Protein AF-A0A6P4IRG9-F1 (afdb_monomer_lite)

Foldseek 3Di:
DVVVVVVVVVVVVVPPQDDLPPADLLLKDFQQVFDADPQRWTDDPNPDIFHNSQKTWDQFDQDPVRDTDGHHITMMGRCLVVAAAAEEEAEQVQQDPNRDGNPCVVVVCVVVQAWDWAQEPVRDTDTDGPVVRHHYHYDYDDPPKDWDQFDWHAYSNNWIFTDDPDPDGDTDTRQKHWYPPPCDVPDPHDTITIDDVVNVVVPDPPPPVCNVVVLVVLLVVLVVVLVVCVPDPVNVPPVNVVVNVVSVVVNVVSVVVVCVVVVPDDPPVVPPPDD

pLDDT: mean 76.48, std 17.25, range [31.5, 97.06]

Secondary structure (DSSP, 8-state):
-HHHHHHHHHHHHTT-----TT--GGG-EE-TTSPBPTTS-EEETTTEEE-GGGEEEEEEEE-TTS-EEEEEEEEEE-GGGTS-EEEEEE-GGGB-TTS-B-SSHHHHHHHH--EEEEE-TTS-EEEEEHHHHSEEEEEE--TTPEEE---EEEETTS-EEESSSTT---B--SSSEEEE----TT-TTPEEEEEPHHHHTTTT-S--TTHHHHHHHHHHHHHHHHHHHHH-GGG-SHHHHHHHHHHHHHHHHHHHHHHHHTT---GGGGGTT--

Sequence (275 aa):
MKLFNTFIVLLILHISEAKIHGCNYLETVDLSFSPQFPNGSYLYKDNLLVPFHLTGQYDYIETERGVNNSAKRHTRGCVCHLKACIWICCRFKDMQPNGECTDGLMDKLSNINPYLNVTLLNGSVVRRNLLSDFIVLRDAMRFRDIWKEHEYTLFENGSALLKDYNSEKQAFRGYDCLHPDQFSSENRGSLVVAFHESVFNQNPETLQPGANELILLSKAFLILTTAVYLSVKKLRNLHGKVFISYMLTIFMFLLHKWLMHFHIPLKFCLLRGLF

Radius of gyration: 25.19 Å; chains: 1; bounding box: 61×49×82 Å

Structure (mmCIF, N/CA/C/O backbone):
data_AF-A0A6P4IRG9-F1
#
_entry.id   AF-A0A6P4IRG9-F1
#
loop_
_atom_site.group_PDB
_atom_site.id
_atom_site.type_symbol
_atom_site.label_atom_id
_atom_site.label_alt_id
_atom_site.label_comp_id
_atom_site.label_asym_id
_atom_site.label_entity_id
_atom_site.label_seq_id
_atom_site.pdbx_PDB_ins_code
_atom_site.Cartn_x
_atom_site.Cartn_y
_atom_site.Cartn_z
_atom_site.occupancy
_atom_site.B_iso_or_equiv
_atom_site.auth_seq_id
_atom_site.auth_comp_id
_atom_site.auth_asym_id
_atom_site.auth_atom_id
_atom_site.pdbx_PDB_model_num
ATOM 1 N N . MET A 1 1 ? -32.226 11.557 -36.424 1.00 53.31 1 MET A N 1
ATOM 2 C CA . MET A 1 1 ? -31.815 10.243 -35.866 1.00 53.31 1 MET A CA 1
ATOM 3 C C . MET A 1 1 ? -30.320 9.940 -35.984 1.00 53.31 1 MET A C 1
ATOM 5 O O . MET A 1 1 ? -29.759 9.524 -34.984 1.00 53.31 1 MET A O 1
ATOM 9 N N . LYS A 1 2 ? -29.643 10.160 -37.126 1.00 51.66 2 LYS A N 1
ATOM 10 C CA . LYS A 1 2 ? -28.200 9.845 -37.261 1.00 51.66 2 LYS A CA 1
ATOM 11 C C . LYS A 1 2 ? -27.283 10.656 -36.323 1.00 51.66 2 LYS A C 1
ATOM 13 O O . LYS A 1 2 ? -26.415 10.069 -35.696 1.00 51.66 2 LYS A O 1
ATOM 18 N N . LEU A 1 3 ? -27.554 11.956 -36.158 1.00 54.44 3 LEU A N 1
ATOM 19 C CA . LEU A 1 3 ? -26.790 12.863 -35.282 1.00 54.44 3 LEU A CA 1
ATOM 20 C C . LEU A 1 3 ? -26.866 12.502 -33.787 1.00 54.44 3 LEU A C 1
ATOM 22 O O . LEU A 1 3 ? -25.883 12.657 -33.069 1.00 54.44 3 LEU A O 1
ATOM 26 N N . PHE A 1 4 ? -28.009 11.980 -33.334 1.00 58.62 4 PHE A N 1
ATOM 27 C CA . PHE A 1 4 ? -28.231 11.604 -31.935 1.00 58.62 4 PHE A CA 1
ATOM 28 C C . PHE A 1 4 ? -27.454 10.331 -31.561 1.00 58.62 4 PHE A C 1
ATOM 30 O O . PHE A 1 4 ? -26.834 10.278 -30.504 1.00 58.62 4 PHE A O 1
ATOM 37 N N . ASN A 1 5 ? -27.381 9.353 -32.475 1.00 55.06 5 ASN A N 1
ATOM 38 C CA . ASN A 1 5 ? -26.564 8.149 -32.286 1.00 55.06 5 ASN A CA 1
ATOM 39 C C . ASN A 1 5 ? -25.061 8.453 -32.270 1.00 55.06 5 ASN A C 1
ATOM 41 O O . ASN A 1 5 ? -24.346 7.907 -31.438 1.00 55.06 5 ASN A O 1
ATOM 45 N N . THR A 1 6 ? -24.572 9.352 -33.130 1.00 65.94 6 THR A N 1
ATOM 46 C CA . THR A 1 6 ? -23.168 9.798 -33.073 1.00 65.94 6 THR A CA 1
ATOM 47 C C . THR A 1 6 ? -22.844 10.537 -31.777 1.00 65.94 6 THR A C 1
ATOM 49 O O . THR A 1 6 ? -21.753 10.363 -31.246 1.00 65.94 6 THR A O 1
ATOM 52 N N . PHE A 1 7 ? -23.790 11.312 -31.234 1.00 59.84 7 PHE A N 1
ATOM 53 C CA . PHE A 1 7 ? -23.593 12.023 -29.969 1.00 59.84 7 PHE A CA 1
ATOM 54 C C . PHE A 1 7 ? -23.546 11.061 -28.777 1.00 59.84 7 PHE A C 1
ATOM 56 O O . PHE A 1 7 ? -22.700 11.228 -27.911 1.00 59.84 7 PHE A O 1
ATOM 63 N N . ILE A 1 8 ? -24.382 10.015 -28.767 1.00 61.34 8 ILE A N 1
ATOM 64 C CA . ILE A 1 8 ? -24.349 8.952 -27.750 1.00 61.34 8 ILE A CA 1
ATOM 65 C C . ILE A 1 8 ? -23.035 8.165 -27.812 1.00 61.34 8 ILE A C 1
ATOM 67 O O . ILE A 1 8 ? -22.431 7.929 -26.774 1.00 61.34 8 ILE A O 1
ATOM 71 N N . VAL A 1 9 ? -22.549 7.806 -29.005 1.00 60.03 9 VAL A N 1
ATOM 72 C CA . VAL A 1 9 ? -21.261 7.102 -29.157 1.00 60.03 9 VAL A CA 1
ATOM 73 C C . VAL A 1 9 ? -20.090 7.972 -28.686 1.00 60.03 9 VAL A C 1
ATOM 75 O O . VAL A 1 9 ? -19.217 7.476 -27.980 1.00 60.03 9 VAL A O 1
ATOM 78 N N . LEU A 1 10 ? -20.095 9.273 -28.997 1.00 55.69 10 LEU A N 1
ATOM 79 C CA . LEU A 1 10 ? -19.098 10.222 -28.487 1.00 55.69 10 LEU A CA 1
ATOM 80 C C . LEU A 1 10 ? -19.214 10.437 -26.969 1.00 55.69 10 LEU A C 1
ATOM 82 O O . LEU A 1 10 ? -18.187 10.546 -26.309 1.00 55.69 10 LEU A O 1
ATOM 86 N N . LEU A 1 11 ? -20.427 10.436 -26.401 1.00 52.22 11 LEU A N 1
ATOM 87 C CA . LEU A 1 11 ? -20.639 10.514 -24.950 1.00 52.22 11 LEU A CA 1
ATOM 88 C C . LEU A 1 11 ? -20.132 9.254 -24.234 1.00 52.22 11 LEU A C 1
ATOM 90 O O . LEU A 1 11 ? -19.501 9.365 -23.190 1.00 52.22 11 LEU A O 1
ATOM 94 N N . ILE A 1 12 ? -20.370 8.065 -24.801 1.00 52.44 12 ILE A N 1
ATOM 95 C CA . ILE A 1 12 ? -19.885 6.783 -24.264 1.00 52.44 12 ILE A CA 1
ATOM 96 C C . ILE A 1 12 ? -18.352 6.720 -24.339 1.00 52.44 12 ILE A C 1
ATOM 98 O O . ILE A 1 12 ? -17.718 6.299 -23.375 1.00 52.44 12 ILE A O 1
ATOM 102 N N . LEU A 1 13 ? -17.746 7.215 -25.425 1.00 47.66 13 LEU A N 1
ATOM 103 C CA . LEU A 1 13 ? -16.288 7.339 -25.550 1.00 47.66 13 LEU A CA 1
ATOM 104 C C . LEU A 1 13 ? -15.691 8.342 -24.550 1.00 47.66 13 LEU A C 1
ATOM 106 O O . LEU A 1 13 ? -14.566 8.151 -24.099 1.00 47.66 13 LEU A O 1
ATOM 110 N N . HIS A 1 14 ? -16.440 9.376 -24.155 1.00 43.97 14 HIS A N 1
ATOM 111 C CA . HIS A 1 14 ? -15.974 10.368 -23.183 1.00 43.97 14 HIS A CA 1
ATOM 112 C C . HIS A 1 14 ? -16.040 9.892 -21.717 1.00 43.97 14 HIS A C 1
ATOM 114 O O . HIS A 1 14 ? -15.486 10.566 -20.845 1.00 43.97 14 HIS A O 1
ATOM 120 N N . ILE A 1 15 ? -16.707 8.761 -21.439 1.00 47.31 15 ILE A N 1
ATOM 121 C CA . ILE A 1 15 ? -16.971 8.250 -20.078 1.00 47.31 15 ILE A CA 1
ATOM 122 C C . ILE A 1 15 ? -16.072 7.053 -19.703 1.00 47.31 15 ILE A C 1
ATOM 124 O O . ILE A 1 15 ? -16.088 6.613 -18.558 1.00 47.31 15 ILE A O 1
ATOM 128 N N . SER A 1 16 ? -15.206 6.558 -20.592 1.00 47.09 16 SER A N 1
ATOM 129 C CA . SER A 1 16 ? -14.282 5.467 -20.248 1.00 47.09 16 SER A CA 1
ATOM 130 C C . SER A 1 16 ? -12.838 5.741 -20.672 1.00 47.09 16 SER A C 1
ATOM 132 O O . SER A 1 16 ? -12.311 5.069 -21.556 1.00 47.09 16 SER A O 1
ATOM 134 N N . GLU A 1 17 ? -12.154 6.674 -20.006 1.00 50.59 17 GLU A N 1
ATOM 135 C CA . GLU A 1 17 ? -10.713 6.469 -19.825 1.00 50.59 17 GLU A CA 1
ATOM 136 C C . GLU A 1 17 ? -10.539 5.484 -18.675 1.00 50.59 17 GLU A C 1
ATOM 138 O O . GLU A 1 17 ? -10.861 5.754 -17.519 1.00 50.59 17 GLU A O 1
ATOM 143 N N . ALA A 1 18 ? -10.194 4.269 -19.086 1.00 57.12 18 ALA A N 1
ATOM 144 C CA . ALA A 1 18 ? -10.450 3.042 -18.374 1.00 57.12 18 ALA A CA 1
ATOM 145 C C . ALA A 1 18 ? -9.436 2.798 -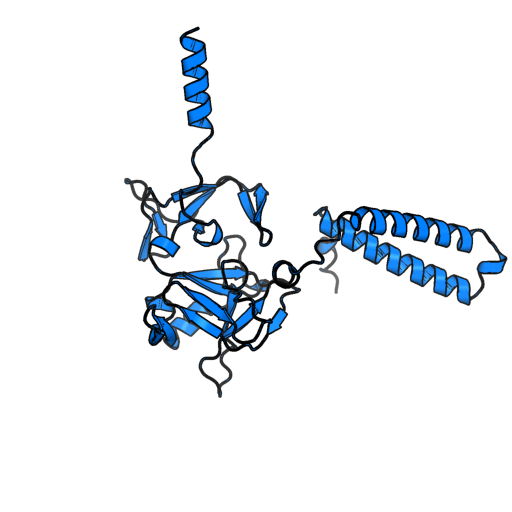17.255 1.00 57.12 18 ALA A C 1
ATOM 147 O O . ALA A 1 18 ? -8.225 2.953 -17.430 1.00 57.12 18 ALA A O 1
ATOM 148 N N . LYS A 1 19 ? -9.955 2.292 -16.132 1.00 73.75 19 LYS A N 1
ATOM 149 C CA . LYS A 1 19 ? -9.213 1.427 -15.212 1.00 73.75 19 LYS A CA 1
ATOM 150 C C . LYS A 1 19 ? -8.293 0.503 -16.019 1.00 73.75 19 LYS A C 1
ATOM 152 O O . LYS A 1 19 ? -8.736 -0.104 -16.995 1.00 73.75 19 LYS A O 1
ATOM 157 N N . ILE A 1 20 ? -7.035 0.386 -15.598 1.00 87.88 20 ILE A N 1
ATOM 158 C CA . ILE A 1 20 ? -6.035 -0.432 -16.294 1.00 87.88 20 ILE A CA 1
ATOM 159 C C . ILE A 1 20 ? -6.550 -1.876 -16.350 1.00 87.88 20 ILE A C 1
ATOM 161 O O . ILE 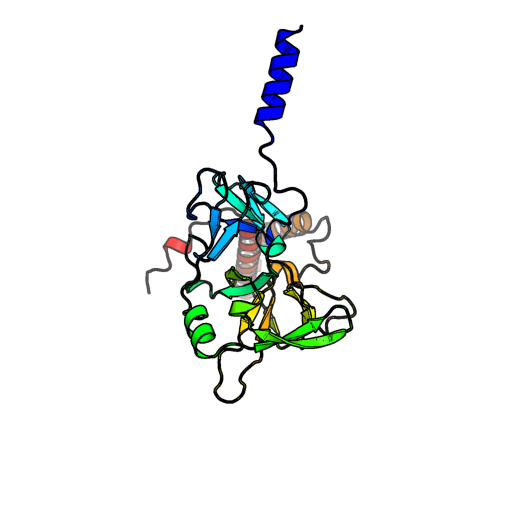A 1 20 ? -6.741 -2.518 -15.313 1.00 87.88 20 ILE A O 1
ATOM 165 N N . HIS A 1 21 ? -6.829 -2.373 -17.556 1.00 85.31 21 HIS A N 1
ATOM 166 C CA . HIS A 1 21 ? -7.462 -3.676 -17.730 1.00 85.31 21 HIS A CA 1
ATOM 167 C C . HIS A 1 21 ? -6.565 -4.792 -17.179 1.00 85.31 21 HIS A C 1
ATOM 169 O O . HIS A 1 21 ? -5.399 -4.906 -17.549 1.00 85.31 21 HIS A O 1
ATOM 175 N N . GLY A 1 22 ? -7.123 -5.632 -16.304 1.00 87.44 22 GLY A N 1
ATOM 176 C CA . GLY A 1 22 ? -6.404 -6.757 -15.707 1.00 87.44 22 GLY A CA 1
ATOM 177 C C . GLY A 1 22 ? -5.391 -6.389 -14.619 1.00 87.44 22 GLY A C 1
ATOM 178 O O . GLY A 1 22 ? -4.665 -7.277 -14.198 1.00 87.44 22 GLY A O 1
ATOM 179 N N . CYS A 1 23 ? -5.346 -5.135 -14.153 1.00 90.25 23 CYS A N 1
ATOM 180 C CA . CYS A 1 23 ? -4.482 -4.717 -13.048 1.00 90.25 23 CYS A CA 1
ATOM 181 C C . CYS A 1 23 ? -5.305 -4.363 -11.803 1.00 90.25 23 CYS A C 1
ATOM 183 O O . CYS A 1 23 ? -6.277 -3.600 -11.884 1.00 90.25 23 CYS A O 1
ATOM 185 N N . ASN A 1 24 ? -4.931 -4.904 -10.642 1.00 89.06 24 ASN A N 1
ATOM 186 C CA . ASN A 1 24 ? -5.546 -4.510 -9.376 1.00 89.06 24 ASN A CA 1
ATOM 187 C C . ASN A 1 24 ? -5.075 -3.099 -8.966 1.00 89.06 24 ASN A C 1
ATOM 189 O O . ASN A 1 24 ? -3.937 -2.729 -9.236 1.00 89.06 24 ASN A O 1
ATOM 193 N N . TYR A 1 25 ? -5.909 -2.307 -8.279 1.00 88.00 25 TYR A N 1
ATOM 194 C CA . TYR A 1 25 ? -5.509 -0.979 -7.791 1.00 88.00 25 TYR A CA 1
ATOM 195 C C . TYR A 1 25 ? -4.235 -1.041 -6.925 1.00 88.00 25 TYR A C 1
ATOM 197 O O . TYR A 1 25 ? -3.343 -0.205 -7.069 1.00 88.00 25 TYR A O 1
ATOM 205 N N . LEU A 1 26 ? -4.092 -2.082 -6.104 1.00 86.44 26 LEU A N 1
ATOM 206 C CA . LEU A 1 26 ? -2.935 -2.337 -5.236 1.00 86.44 26 LEU A CA 1
ATOM 207 C C . LEU A 1 26 ? -1.671 -2.769 -5.994 1.00 86.44 26 LEU A C 1
ATOM 209 O O . LEU A 1 26 ? -0.602 -2.902 -5.408 1.00 86.44 26 LEU A O 1
ATOM 213 N N . GLU A 1 27 ? -1.778 -3.008 -7.294 1.00 89.50 27 GLU A N 1
ATOM 214 C CA . GLU A 1 27 ? -0.648 -3.301 -8.178 1.00 89.50 27 GLU A CA 1
ATOM 215 C C . GLU A 1 27 ? -0.203 -2.044 -8.951 1.00 89.50 27 GLU A C 1
ATOM 217 O O . GLU A 1 27 ? 0.708 -2.096 -9.786 1.00 89.50 27 GLU A O 1
ATOM 222 N N . THR A 1 28 ? -0.828 -0.895 -8.655 1.00 92.25 28 THR A N 1
ATOM 223 C CA . THR A 1 28 ? -0.566 0.390 -9.304 1.00 92.25 28 THR A CA 1
ATOM 224 C C . THR A 1 28 ? 0.092 1.410 -8.379 1.00 92.25 28 THR A C 1
ATOM 226 O O . THR A 1 28 ? -0.135 1.420 -7.169 1.00 92.25 28 THR A O 1
ATOM 229 N N . VAL A 1 29 ? 0.836 2.345 -8.966 1.00 92.12 29 VAL A N 1
ATOM 230 C CA . VAL A 1 29 ? 1.408 3.523 -8.290 1.00 92.12 29 VAL A CA 1
ATOM 231 C C . VAL A 1 29 ? 0.882 4.808 -8.910 1.00 92.12 29 VAL A C 1
ATOM 233 O O . VAL A 1 29 ? 0.472 4.809 -10.069 1.00 92.12 29 VAL A O 1
ATOM 236 N N . ASP A 1 30 ? 0.906 5.896 -8.144 1.00 91.69 30 ASP A N 1
ATOM 237 C CA . ASP A 1 30 ? 0.627 7.232 -8.668 1.00 91.69 30 ASP A CA 1
ATOM 238 C C . ASP A 1 30 ? 1.807 7.709 -9.533 1.00 91.69 30 ASP A C 1
ATOM 240 O O . ASP A 1 30 ? 2.962 7.654 -9.110 1.00 91.69 30 ASP A O 1
ATOM 244 N N . LEU A 1 31 ? 1.506 8.147 -10.754 1.00 93.38 31 LEU A N 1
ATOM 245 C CA . LEU A 1 31 ? 2.459 8.660 -11.739 1.00 93.38 31 LEU A CA 1
ATOM 246 C C . LEU A 1 31 ? 2.310 10.170 -11.958 1.00 93.38 31 LEU A C 1
ATOM 248 O O . LEU A 1 31 ? 2.945 10.724 -12.851 1.00 93.38 31 LEU A O 1
ATOM 252 N N . SER A 1 32 ? 1.490 10.860 -11.162 1.00 90.06 32 SER A N 1
ATOM 253 C CA . SER A 1 32 ? 1.195 12.291 -11.341 1.00 90.06 32 SER A CA 1
ATOM 254 C C . SER A 1 32 ? 2.432 13.190 -11.283 1.00 90.06 32 SER A C 1
ATOM 256 O O . SER A 1 32 ? 2.430 14.268 -11.871 1.00 90.06 32 SER A O 1
ATOM 258 N N . PHE A 1 33 ? 3.484 12.747 -10.592 1.00 88.31 33 PHE A N 1
ATOM 259 C CA . PHE A 1 33 ? 4.765 13.452 -10.480 1.00 88.31 33 PHE A CA 1
ATOM 260 C C . PHE A 1 33 ? 5.884 12.808 -11.315 1.00 88.31 33 PHE A C 1
ATOM 262 O O . PHE A 1 33 ? 7.025 13.260 -11.271 1.00 88.31 33 PHE A O 1
ATOM 269 N N . SER A 1 34 ? 5.580 11.749 -12.070 1.00 91.69 34 SER A N 1
ATOM 270 C CA . SER A 1 34 ? 6.555 11.040 -12.898 1.00 91.69 34 SER A CA 1
ATOM 271 C C . SER A 1 34 ? 6.740 11.729 -14.257 1.00 91.69 34 SER A C 1
ATOM 273 O O . SER A 1 34 ? 5.747 12.113 -14.880 1.00 91.69 34 SER A O 1
ATOM 275 N N . PRO A 1 35 ? 7.981 11.852 -14.770 1.00 94.06 35 PRO A N 1
ATOM 276 C CA . PRO A 1 35 ? 8.224 12.356 -16.118 1.00 94.06 35 PRO A CA 1
ATOM 277 C C . PRO A 1 35 ? 7.505 11.514 -17.178 1.00 94.06 35 PRO A C 1
ATOM 279 O O . PRO A 1 35 ? 7.615 10.287 -17.177 1.00 94.06 35 PRO A O 1
ATOM 282 N N . GLN A 1 36 ? 6.803 12.177 -18.099 1.00 95.62 36 GLN A N 1
ATOM 283 C CA . GLN A 1 36 ? 6.129 11.541 -19.231 1.00 95.62 36 GLN A CA 1
ATOM 284 C C . GLN A 1 36 ? 6.939 11.732 -20.520 1.00 95.62 36 GLN A C 1
ATOM 286 O O . GLN A 1 36 ? 7.405 12.830 -20.822 1.00 95.62 36 GLN A O 1
ATOM 291 N N . PHE A 1 37 ? 7.078 10.666 -21.304 1.00 95.50 37 PHE A N 1
ATOM 292 C CA . PHE A 1 37 ? 7.726 10.679 -22.612 1.00 95.50 37 PHE A CA 1
ATOM 293 C C . PHE A 1 37 ? 6.727 10.958 -23.750 1.00 95.50 37 PHE A C 1
ATOM 295 O O . PHE A 1 37 ? 5.532 10.694 -23.605 1.00 95.50 37 PHE A O 1
ATOM 302 N N . PRO A 1 38 ? 7.196 11.402 -24.936 1.00 95.38 38 PRO A N 1
ATOM 303 C CA . PRO A 1 38 ? 6.329 11.698 -26.085 1.00 95.38 38 PRO A CA 1
ATOM 304 C C . PRO A 1 38 ? 5.468 10.523 -26.574 1.00 95.38 38 PRO A C 1
ATOM 306 O O . PRO A 1 38 ? 4.420 10.728 -27.174 1.00 95.38 38 PRO A O 1
ATOM 309 N N . ASN A 1 39 ? 5.900 9.286 -26.318 1.00 93.00 39 ASN A N 1
ATOM 310 C CA . ASN A 1 39 ? 5.159 8.066 -26.651 1.00 93.00 39 ASN A CA 1
ATOM 311 C C . ASN A 1 39 ? 4.075 7.701 -25.609 1.00 93.00 39 ASN A C 1
ATOM 313 O O . ASN A 1 39 ? 3.509 6.612 -25.677 1.00 93.00 39 ASN A O 1
ATOM 317 N N . GLY A 1 40 ? 3.834 8.565 -24.617 1.00 92.44 40 GLY A N 1
ATOM 318 C CA . GLY A 1 40 ? 2.858 8.369 -23.545 1.00 92.44 40 GLY A CA 1
ATOM 319 C C . GLY A 1 40 ? 3.332 7.490 -22.383 1.00 92.44 40 GLY A C 1
ATOM 320 O O . GLY A 1 40 ? 2.584 7.328 -21.421 1.00 92.44 40 GLY A O 1
ATOM 321 N N . SER A 1 41 ? 4.544 6.927 -22.443 1.00 95.88 41 SER A N 1
ATOM 322 C CA . SER A 1 41 ? 5.133 6.182 -21.320 1.00 95.88 41 SER A CA 1
ATOM 323 C C . SER A 1 41 ? 5.617 7.112 -20.205 1.00 95.88 41 SER A C 1
ATOM 325 O O . SER A 1 41 ? 5.864 8.294 -20.442 1.00 95.88 41 SER A O 1
ATOM 327 N N . TYR A 1 42 ? 5.765 6.580 -18.994 1.00 96.56 42 TYR A N 1
ATOM 328 C CA . TYR A 1 42 ? 6.210 7.324 -17.813 1.00 96.56 42 TYR A CA 1
ATOM 329 C C . TYR A 1 42 ? 7.489 6.722 -17.234 1.00 96.56 42 TYR A C 1
ATOM 331 O O . TYR A 1 42 ? 7.672 5.507 -17.281 1.00 96.56 42 TYR A O 1
ATOM 339 N N . LEU A 1 43 ? 8.354 7.552 -16.652 1.00 95.25 43 LEU A N 1
ATOM 340 C CA . LEU A 1 43 ? 9.513 7.099 -15.883 1.00 95.25 43 LEU A CA 1
ATOM 341 C C . LEU A 1 43 ? 9.199 7.130 -14.385 1.00 95.25 43 LEU A C 1
ATOM 343 O O . LEU A 1 43 ? 9.055 8.198 -13.794 1.00 95.25 43 LEU A O 1
ATOM 347 N N . TYR A 1 44 ? 9.115 5.963 -13.756 1.00 91.56 44 TYR A N 1
ATOM 348 C CA . TYR A 1 44 ? 8.903 5.835 -12.317 1.00 91.56 44 TYR A CA 1
ATOM 349 C C . TYR A 1 44 ? 10.233 5.595 -11.587 1.00 91.56 44 TYR A C 1
ATOM 351 O O . TYR A 1 44 ? 10.993 4.705 -11.973 1.00 91.56 44 TYR A O 1
ATOM 359 N N . LYS A 1 45 ? 10.498 6.382 -10.527 1.00 83.25 45 LYS A N 1
ATOM 360 C CA . LYS A 1 45 ? 11.704 6.306 -9.667 1.00 83.25 45 LYS A CA 1
ATOM 361 C C . LYS A 1 45 ? 13.016 6.154 -10.461 1.00 83.25 45 LYS A C 1
ATOM 363 O O . LYS A 1 45 ? 13.851 5.312 -10.144 1.00 83.25 45 LYS A O 1
ATOM 368 N N . ASP A 1 46 ? 13.143 6.935 -11.533 1.00 79.31 46 ASP A N 1
ATOM 369 C CA . ASP A 1 46 ? 14.331 7.090 -12.388 1.00 79.31 46 ASP A CA 1
ATOM 370 C C . ASP A 1 46 ? 14.811 5.863 -13.186 1.00 79.31 46 ASP A C 1
ATOM 372 O O . ASP A 1 46 ? 15.690 6.004 -14.035 1.00 79.31 46 ASP A O 1
ATOM 376 N N . ASN A 1 47 ? 14.239 4.671 -12.985 1.00 86.06 47 ASN A N 1
ATOM 377 C CA . ASN A 1 47 ? 14.721 3.448 -13.640 1.00 86.06 47 ASN A CA 1
ATOM 378 C C . ASN A 1 47 ? 13.636 2.532 -14.223 1.00 86.06 47 ASN A C 1
ATOM 380 O O . ASN A 1 47 ? 13.975 1.601 -14.955 1.00 86.06 47 ASN A O 1
ATOM 384 N N . LEU A 1 48 ? 12.353 2.775 -13.940 1.00 93.12 48 LEU A N 1
ATOM 385 C CA . LEU A 1 48 ? 11.267 1.925 -14.417 1.00 93.12 48 LEU A CA 1
ATOM 386 C C . LEU A 1 48 ? 10.426 2.653 -15.462 1.00 93.12 48 LEU A C 1
ATOM 388 O O . LEU A 1 48 ? 9.645 3.547 -15.140 1.00 93.12 48 LEU A O 1
ATOM 392 N N . LEU A 1 49 ? 10.556 2.233 -16.719 1.00 96.00 49 LEU A N 1
ATOM 393 C CA . LEU A 1 49 ? 9.702 2.713 -17.797 1.00 96.00 49 LEU A CA 1
ATOM 394 C C . LEU A 1 49 ? 8.340 2.011 -17.728 1.00 96.00 49 LEU A C 1
ATOM 396 O O . LEU A 1 49 ? 8.256 0.803 -17.944 1.00 96.00 49 LEU A O 1
ATOM 400 N N . VAL A 1 50 ? 7.278 2.766 -17.459 1.00 97.06 50 VAL A N 1
ATOM 401 C CA . VAL A 1 50 ? 5.892 2.288 -17.451 1.00 97.06 50 VAL A CA 1
ATOM 402 C C . VAL A 1 50 ? 5.257 2.581 -18.814 1.00 97.06 50 VAL A C 1
ATOM 404 O O . VAL A 1 50 ? 5.028 3.750 -19.141 1.00 97.06 50 VAL A O 1
ATOM 407 N N . PRO A 1 51 ? 4.976 1.558 -19.643 1.00 96.19 51 PRO A N 1
ATOM 408 C CA . PRO A 1 51 ? 4.354 1.744 -20.950 1.00 96.19 51 PRO A CA 1
ATOM 409 C C . PRO A 1 51 ? 2.955 2.351 -20.845 1.00 96.19 51 PRO A C 1
ATOM 411 O O . PRO A 1 51 ? 2.215 2.038 -19.917 1.00 96.19 51 PRO A O 1
ATOM 414 N N . PHE A 1 52 ? 2.548 3.117 -21.859 1.00 94.44 52 PHE A N 1
ATOM 415 C CA . PHE A 1 52 ? 1.219 3.739 -21.923 1.00 94.44 52 PHE A CA 1
ATOM 416 C C . PHE A 1 52 ? 0.057 2.742 -21.734 1.00 94.44 52 PHE A C 1
ATOM 418 O O . PHE A 1 52 ? -0.920 3.043 -21.066 1.00 94.44 52 PHE A O 1
ATOM 425 N N . HIS A 1 53 ? 0.165 1.516 -22.257 1.00 93.56 53 HIS A N 1
ATOM 426 C CA . HIS A 1 53 ? -0.893 0.506 -22.100 1.00 93.56 53 HIS A CA 1
ATOM 427 C C . HIS A 1 53 ? -1.028 -0.049 -20.666 1.00 93.56 53 HIS A C 1
ATOM 429 O O . HIS A 1 53 ? -1.994 -0.749 -20.374 1.00 93.56 53 HIS A O 1
ATOM 435 N N . LEU A 1 54 ? -0.065 0.239 -19.782 1.00 95.75 54 LEU A N 1
ATOM 436 C CA . LEU A 1 54 ? -0.116 -0.068 -18.351 1.00 95.75 54 LEU A CA 1
ATOM 437 C C . LEU A 1 54 ? -0.416 1.176 -17.507 1.00 95.75 54 LEU A C 1
ATOM 439 O O . LEU A 1 54 ? -0.233 1.131 -16.291 1.00 95.75 54 LEU A O 1
ATOM 443 N N . THR A 1 55 ? -0.866 2.275 -18.114 1.00 95.31 55 THR A N 1
ATOM 444 C CA . THR A 1 55 ? -1.319 3.469 -17.396 1.00 95.31 55 THR A CA 1
ATOM 445 C C . THR A 1 55 ? -2.819 3.682 -17.555 1.00 95.31 55 THR A C 1
ATOM 447 O O . THR A 1 55 ? -3.462 3.137 -18.451 1.00 95.31 55 THR A O 1
ATOM 450 N N . GLY A 1 56 ? -3.405 4.436 -16.628 1.00 93.12 56 GLY A N 1
ATOM 451 C CA . GLY A 1 56 ? -4.823 4.780 -16.661 1.00 93.12 56 GLY A CA 1
ATOM 452 C C . GLY A 1 56 ? -5.135 5.977 -15.773 1.00 93.12 56 GLY A C 1
ATOM 453 O O . GLY A 1 56 ? -4.394 6.273 -14.830 1.00 93.12 56 GLY A O 1
ATOM 454 N N . GLN A 1 57 ? -6.229 6.671 -16.081 1.00 93.44 57 GLN A N 1
ATOM 455 C CA . GLN A 1 57 ? -6.739 7.761 -15.253 1.00 93.44 57 GLN A CA 1
ATOM 456 C C . GLN A 1 57 ? -7.653 7.215 -14.159 1.00 93.44 57 GLN A C 1
ATOM 458 O O . GLN A 1 57 ? -8.522 6.385 -14.413 1.00 93.44 57 GLN A O 1
ATOM 463 N N . TYR A 1 58 ? -7.466 7.714 -12.943 1.00 92.19 58 TYR A N 1
ATOM 464 C CA . TYR A 1 58 ? -8.259 7.373 -11.770 1.00 92.19 58 TYR A CA 1
ATOM 465 C C . TYR A 1 58 ? -8.794 8.654 -11.143 1.00 92.19 58 TYR A C 1
ATOM 467 O O . TYR A 1 58 ? -8.086 9.649 -11.022 1.00 92.19 58 TYR A O 1
ATOM 475 N N . ASP A 1 59 ? -10.049 8.637 -10.722 1.00 92.31 59 ASP A N 1
ATOM 476 C CA . ASP A 1 59 ? -10.714 9.696 -9.955 1.00 92.31 59 ASP A CA 1
ATOM 477 C C . ASP A 1 59 ? -11.126 9.207 -8.559 1.00 92.31 59 ASP A C 1
ATOM 479 O O . ASP A 1 59 ? -11.970 9.800 -7.882 1.00 92.31 59 ASP A O 1
ATOM 483 N N . TYR A 1 60 ? -10.503 8.115 -8.116 1.00 88.50 60 TYR A N 1
ATOM 484 C CA . TYR A 1 60 ? -10.740 7.502 -6.825 1.00 88.50 60 TYR A CA 1
ATOM 485 C C . TYR A 1 60 ? -9.460 6.902 -6.243 1.00 88.50 60 TYR A C 1
ATOM 487 O O . TYR A 1 60 ? -8.511 6.589 -6.962 1.00 88.50 60 TYR A O 1
ATOM 495 N N . ILE A 1 61 ? -9.466 6.715 -4.927 1.00 86.88 61 ILE A N 1
ATOM 496 C CA . ILE A 1 61 ? -8.484 5.931 -4.180 1.00 86.88 61 ILE A CA 1
ATOM 497 C C . ILE A 1 61 ? -9.230 4.756 -3.551 1.00 86.88 61 ILE A C 1
ATOM 499 O O . ILE A 1 61 ? -10.231 4.955 -2.857 1.00 86.88 61 ILE A O 1
ATOM 503 N N . GLU A 1 62 ? -8.768 3.534 -3.808 1.00 83.38 62 GLU A N 1
ATOM 504 C CA . GLU A 1 62 ? -9.311 2.339 -3.163 1.00 83.38 62 GLU A CA 1
ATOM 505 C C . GLU A 1 62 ? -8.829 2.291 -1.704 1.00 83.38 62 GLU A C 1
ATOM 507 O O . GLU A 1 62 ? -7.647 2.493 -1.406 1.00 83.38 62 GLU A O 1
ATOM 512 N N . THR A 1 63 ? -9.757 2.066 -0.781 1.00 74.88 63 THR A N 1
ATOM 513 C CA . THR A 1 63 ? -9.477 1.853 0.646 1.00 74.88 63 THR A CA 1
ATOM 514 C C . THR A 1 63 ? -9.187 0.390 0.930 1.00 74.88 63 THR A C 1
ATOM 516 O O . THR A 1 63 ? -9.542 -0.482 0.143 1.00 74.88 63 THR A O 1
ATOM 519 N N . GLU A 1 64 ? -8.670 0.087 2.119 1.00 70.12 64 GLU A N 1
ATOM 520 C CA . GLU A 1 64 ? -8.388 -1.291 2.531 1.00 70.12 64 GLU A CA 1
ATOM 521 C C . GLU A 1 64 ? -9.601 -2.228 2.570 1.00 70.12 64 GLU A C 1
ATOM 523 O O . GLU A 1 64 ? -9.466 -3.443 2.661 1.00 70.12 64 GLU A O 1
ATOM 528 N N . ARG A 1 65 ? -10.805 -1.662 2.470 1.00 65.44 65 ARG A N 1
ATOM 529 C CA . ARG A 1 65 ? -12.067 -2.400 2.386 1.00 65.44 65 ARG A CA 1
ATOM 530 C C . ARG A 1 65 ? -12.540 -2.620 0.947 1.00 65.44 65 ARG A C 1
ATOM 532 O O . ARG A 1 65 ? -13.689 -3.002 0.750 1.00 65.44 65 ARG A O 1
ATOM 539 N N . GLY A 1 66 ? -11.714 -2.297 -0.049 1.00 73.38 66 GLY A N 1
ATOM 540 C CA . GLY A 1 66 ? -12.098 -2.305 -1.463 1.00 73.38 66 GLY A CA 1
ATOM 541 C C . GLY A 1 66 ? -13.127 -1.226 -1.824 1.00 73.38 66 GLY A C 1
ATOM 542 O O . GLY A 1 66 ? -13.781 -1.320 -2.859 1.00 73.38 66 GLY A O 1
ATOM 543 N N . VAL A 1 67 ? -13.326 -0.218 -0.961 1.00 77.56 67 VAL A N 1
ATOM 544 C CA . VAL A 1 67 ? -14.259 0.892 -1.217 1.00 77.56 67 VAL A CA 1
ATOM 545 C C . VAL A 1 67 ? -13.520 2.015 -1.926 1.00 77.56 67 VAL A C 1
ATOM 547 O O . VAL A 1 67 ? -12.471 2.451 -1.453 1.00 77.56 67 VAL A O 1
ATOM 550 N N . ASN A 1 68 ? -14.094 2.517 -3.016 1.00 84.62 68 ASN A N 1
ATOM 551 C CA . ASN A 1 68 ? -13.538 3.619 -3.794 1.00 84.62 68 ASN A CA 1
ATOM 552 C C . ASN A 1 68 ? -13.967 4.965 -3.208 1.00 84.62 68 ASN A C 1
ATOM 554 O O . ASN A 1 68 ? -15.134 5.348 -3.299 1.00 84.62 68 ASN A O 1
ATOM 558 N N . ASN A 1 69 ? -13.014 5.705 -2.648 1.00 83.06 69 ASN A N 1
ATOM 559 C CA . ASN A 1 69 ? -13.231 7.079 -2.211 1.00 83.06 69 ASN A CA 1
ATOM 560 C C . ASN A 1 69 ? -12.902 8.039 -3.347 1.00 83.06 69 ASN A C 1
ATOM 562 O O . ASN A 1 69 ? -11.834 7.936 -3.944 1.00 83.06 69 ASN A O 1
ATOM 566 N N . SER A 1 70 ? -13.786 9.000 -3.613 1.00 88.94 70 SER A N 1
ATOM 567 C CA . SER A 1 70 ? -13.534 10.019 -4.635 1.00 88.94 70 SER A CA 1
ATOM 568 C C . SER A 1 70 ? -12.254 10.807 -4.335 1.00 88.94 70 SER A C 1
ATOM 570 O O . SER A 1 70 ? -12.000 11.209 -3.197 1.00 88.94 70 SER A O 1
ATOM 572 N N . ALA A 1 71 ? -11.454 11.027 -5.373 1.00 87.38 71 ALA A N 1
ATOM 573 C CA . ALA A 1 71 ? -10.194 11.747 -5.330 1.00 87.38 71 ALA A CA 1
ATOM 574 C C . ALA A 1 71 ? -10.055 12.661 -6.555 1.00 87.38 71 ALA A C 1
ATOM 576 O O . ALA A 1 71 ? -10.778 12.548 -7.546 1.00 87.38 71 ALA A O 1
ATOM 577 N N . LYS A 1 72 ? -9.092 13.588 -6.507 1.00 90.62 72 LYS A N 1
ATOM 578 C CA . LYS A 1 72 ? -8.733 14.374 -7.692 1.00 90.62 72 LYS A CA 1
ATOM 579 C C . LYS A 1 72 ? -8.265 13.419 -8.795 1.00 90.62 72 LYS A C 1
ATOM 581 O O . LYS A 1 72 ? -7.529 12.474 -8.511 1.00 90.62 72 LYS A O 1
ATOM 586 N N . ARG A 1 73 ? -8.674 13.685 -10.040 1.00 92.38 73 ARG A N 1
ATOM 587 C CA . ARG A 1 73 ? -8.231 12.902 -11.198 1.00 92.38 73 ARG A CA 1
ATOM 588 C C . ARG A 1 73 ? -6.700 12.876 -11.262 1.00 92.38 73 ARG A C 1
ATOM 590 O O . ARG A 1 73 ? -6.075 13.937 -11.226 1.00 92.38 73 ARG A O 1
ATOM 597 N N . HIS A 1 74 ? -6.134 11.680 -11.332 1.00 91.62 74 HIS A N 1
ATOM 598 C CA . HIS A 1 74 ? -4.701 11.417 -11.301 1.00 91.62 74 HIS A CA 1
ATOM 599 C C . HIS A 1 74 ? -4.362 10.195 -12.159 1.00 91.62 74 HIS A C 1
ATOM 601 O O . HIS A 1 74 ? -5.193 9.312 -12.376 1.00 91.62 74 HIS A O 1
ATOM 607 N N . THR A 1 75 ? -3.132 10.146 -12.660 1.00 93.81 75 THR A N 1
ATOM 608 C CA . THR A 1 75 ? -2.669 9.047 -13.514 1.00 93.81 75 THR A CA 1
ATOM 609 C C . THR A 1 75 ? -1.979 7.997 -12.665 1.00 93.81 75 THR A C 1
ATOM 611 O O . THR A 1 75 ? -1.107 8.322 -11.863 1.00 93.81 75 THR A O 1
ATOM 614 N N . ARG A 1 76 ? -2.340 6.728 -12.854 1.00 94.75 76 ARG A N 1
ATOM 615 C CA . ARG A 1 76 ? -1.691 5.594 -12.189 1.00 94.75 76 ARG A CA 1
ATOM 616 C C . ARG A 1 76 ? -1.058 4.653 -13.205 1.00 94.75 76 ARG A C 1
ATOM 618 O O . ARG A 1 76 ? -1.473 4.623 -14.363 1.00 94.75 76 ARG A O 1
ATOM 625 N N . GLY A 1 77 ? -0.071 3.876 -12.766 1.00 95.25 77 GLY A N 1
ATOM 626 C CA . GLY A 1 77 ? 0.633 2.887 -13.585 1.00 95.25 77 GLY A CA 1
ATOM 627 C C . GLY A 1 77 ? 0.745 1.529 -12.907 1.00 95.25 77 GLY A C 1
ATOM 628 O O . GLY A 1 77 ? 1.088 1.464 -11.730 1.00 95.25 77 GLY A O 1
ATOM 629 N N . CYS A 1 78 ? 0.483 0.450 -13.644 1.00 95.19 78 CYS A N 1
ATOM 630 C CA . CYS A 1 78 ? 0.522 -0.932 -13.162 1.00 95.19 78 CYS A CA 1
ATOM 631 C C . CYS A 1 78 ? 1.951 -1.489 -13.124 1.00 95.19 78 CYS A C 1
ATOM 633 O O . CYS A 1 78 ? 2.394 -2.213 -14.017 1.00 95.19 78 CYS A O 1
ATOM 635 N N . VAL A 1 79 ? 2.705 -1.125 -12.093 1.00 94.69 79 VAL A N 1
ATOM 636 C CA . VAL A 1 79 ? 4.133 -1.457 -12.008 1.00 94.69 79 VAL A CA 1
ATOM 637 C C . VAL A 1 79 ? 4.394 -2.912 -11.629 1.00 94.69 79 VAL A C 1
ATOM 639 O O . VAL A 1 79 ? 5.405 -3.470 -12.050 1.00 94.69 79 VAL A O 1
ATOM 642 N N . CYS A 1 80 ? 3.475 -3.565 -10.914 1.00 92.44 80 CYS A N 1
ATOM 643 C CA . CYS A 1 80 ? 3.687 -4.941 -10.450 1.00 92.44 80 CYS A CA 1
ATOM 644 C C . CYS A 1 80 ? 3.598 -5.991 -11.565 1.00 92.44 80 CYS A C 1
ATOM 646 O O . CYS A 1 80 ? 4.058 -7.116 -11.393 1.00 92.44 80 CYS A O 1
ATOM 648 N N . HIS A 1 81 ? 3.059 -5.613 -12.729 1.00 92.94 81 HIS A N 1
ATOM 649 C CA . HIS A 1 81 ? 3.102 -6.426 -13.948 1.00 92.94 81 HIS A CA 1
ATOM 650 C C . HIS A 1 81 ? 4.459 -6.356 -14.660 1.00 92.94 81 HIS A C 1
ATOM 652 O O . HIS A 1 81 ? 4.779 -7.236 -15.454 1.00 92.94 81 HIS A O 1
ATOM 658 N N . LEU A 1 82 ? 5.256 -5.315 -14.395 1.00 93.56 82 LEU A N 1
ATOM 659 C CA . LEU A 1 82 ? 6.592 -5.151 -14.972 1.00 93.56 82 LEU A CA 1
ATOM 660 C C . LEU A 1 82 ? 7.656 -5.866 -14.137 1.00 93.56 82 LEU A C 1
ATOM 662 O O . LEU A 1 82 ? 8.626 -6.387 -14.681 1.00 93.56 82 LEU A O 1
ATOM 666 N N . LYS A 1 83 ? 7.488 -5.874 -12.812 1.00 92.31 83 LYS A N 1
ATOM 667 C CA . LYS A 1 83 ? 8.398 -6.508 -11.856 1.00 92.31 83 LYS A CA 1
ATOM 668 C C . LYS A 1 83 ? 7.650 -6.776 -10.553 1.00 92.31 83 LYS A C 1
ATOM 670 O O . LYS A 1 83 ? 6.845 -5.948 -10.136 1.00 92.31 83 LYS A O 1
ATOM 675 N N . ALA A 1 84 ? 7.932 -7.907 -9.907 1.00 90.88 84 ALA A N 1
ATOM 676 C CA . ALA A 1 84 ? 7.256 -8.308 -8.676 1.00 90.88 84 ALA A CA 1
ATOM 677 C C . ALA A 1 84 ? 7.309 -7.199 -7.612 1.00 90.88 84 ALA A C 1
ATOM 679 O O . ALA A 1 84 ? 8.363 -6.608 -7.367 1.00 90.88 84 ALA A O 1
ATOM 680 N N . CYS A 1 85 ? 6.174 -6.922 -6.976 1.00 90.38 85 CYS A N 1
ATOM 681 C CA . CYS A 1 85 ? 6.064 -5.897 -5.944 1.00 90.38 85 CYS A CA 1
ATOM 682 C C . CYS A 1 85 ? 6.044 -6.505 -4.551 1.00 90.38 85 CYS A C 1
ATOM 684 O O . CYS A 1 85 ? 5.477 -7.570 -4.338 1.00 90.38 85 CYS A O 1
ATOM 686 N N . ILE A 1 86 ? 6.573 -5.766 -3.586 1.00 86.94 86 ILE A N 1
ATOM 687 C CA . ILE A 1 86 ? 6.484 -6.100 -2.169 1.00 86.94 86 ILE A CA 1
ATOM 688 C C . ILE A 1 86 ? 6.102 -4.852 -1.381 1.00 86.94 86 ILE A C 1
ATOM 690 O O . ILE A 1 86 ? 6.628 -3.763 -1.622 1.00 86.94 86 ILE A O 1
ATOM 694 N N . TRP A 1 87 ? 5.157 -5.008 -0.462 1.00 86.69 87 TRP A N 1
ATOM 695 C CA . TRP A 1 87 ? 4.645 -3.912 0.351 1.00 86.69 87 TRP A CA 1
ATOM 696 C C . TRP A 1 87 ? 5.425 -3.817 1.655 1.00 86.69 87 TRP A C 1
ATOM 698 O O . TRP A 1 87 ? 5.507 -4.792 2.401 1.00 86.69 87 TRP A O 1
ATOM 708 N N . ILE A 1 88 ? 5.993 -2.641 1.928 1.00 85.12 88 ILE A N 1
ATOM 709 C CA . ILE A 1 88 ? 6.734 -2.354 3.155 1.00 85.12 88 ILE A CA 1
ATOM 710 C C . ILE A 1 88 ? 6.124 -1.165 3.884 1.00 85.12 88 ILE A C 1
ATOM 712 O O . ILE A 1 88 ? 6.013 -0.067 3.336 1.00 85.12 88 ILE A O 1
ATOM 716 N N . CYS A 1 89 ? 5.797 -1.361 5.155 1.00 82.50 89 CYS A N 1
ATOM 717 C CA . CYS A 1 89 ? 5.125 -0.353 5.956 1.00 82.50 89 CYS A CA 1
ATOM 718 C C . CYS A 1 89 ? 5.983 0.903 6.153 1.00 82.50 89 CYS A C 1
ATOM 720 O O . CYS A 1 89 ? 7.201 0.836 6.343 1.00 82.50 89 CYS A O 1
ATOM 722 N N . CYS A 1 90 ? 5.334 2.061 6.147 1.00 83.12 90 CYS A N 1
ATOM 723 C CA . CYS A 1 90 ? 5.892 3.359 6.499 1.00 83.12 90 CYS A CA 1
ATOM 724 C C . CYS A 1 90 ? 5.248 3.854 7.790 1.00 83.12 90 CYS A C 1
ATOM 726 O O . CYS A 1 90 ? 4.025 3.869 7.897 1.00 83.12 90 CYS A O 1
ATOM 728 N N . ARG A 1 91 ? 6.027 4.298 8.780 1.00 79.38 91 ARG A N 1
ATOM 729 C CA . ARG A 1 91 ? 5.429 4.854 10.006 1.00 79.38 91 ARG A CA 1
ATOM 730 C C . ARG A 1 91 ? 4.570 6.067 9.644 1.00 79.38 91 ARG A C 1
ATOM 732 O O . ARG A 1 91 ? 5.002 6.901 8.859 1.00 79.38 91 ARG A O 1
ATOM 739 N N . PHE A 1 92 ? 3.404 6.208 10.278 1.00 77.88 92 PHE A N 1
ATOM 740 C CA . PHE A 1 92 ? 2.446 7.285 9.982 1.00 77.88 92 PHE A CA 1
ATOM 741 C C . PHE A 1 92 ? 3.088 8.681 9.904 1.00 77.88 92 PHE A C 1
ATOM 743 O O . PHE A 1 92 ? 2.806 9.450 8.995 1.00 77.88 92 PHE A O 1
ATOM 750 N N . LYS A 1 93 ? 3.990 8.992 10.844 1.00 78.62 93 LYS A N 1
ATOM 751 C CA . LYS A 1 93 ? 4.685 10.287 10.923 1.00 78.62 93 LYS A CA 1
ATOM 752 C C . LYS A 1 93 ? 5.678 10.558 9.781 1.00 78.62 93 LYS A C 1
ATOM 754 O O . LYS A 1 93 ? 6.056 11.707 9.596 1.00 78.62 93 LYS A O 1
ATOM 759 N N . ASP A 1 94 ? 6.113 9.517 9.074 1.00 84.44 94 ASP A N 1
ATOM 760 C CA . ASP A 1 94 ? 7.114 9.597 8.007 1.00 84.44 94 ASP A CA 1
ATOM 761 C C . ASP A 1 94 ? 6.468 9.497 6.612 1.00 84.44 94 ASP A C 1
ATOM 763 O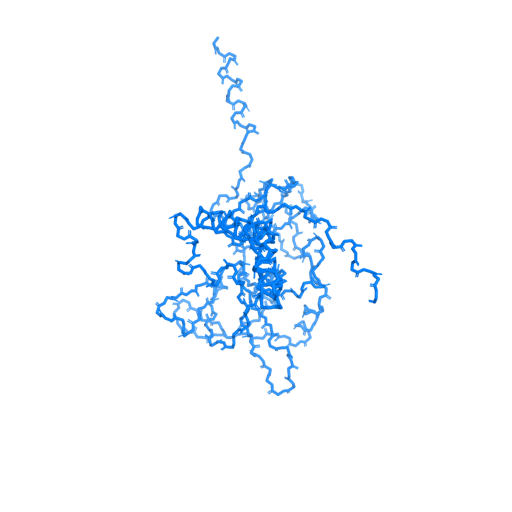 O . ASP A 1 94 ? 7.167 9.598 5.606 1.00 84.44 94 ASP A O 1
ATOM 767 N N . MET A 1 95 ? 5.148 9.286 6.530 1.00 84.81 95 MET A N 1
ATOM 768 C CA . MET A 1 95 ? 4.421 9.272 5.262 1.00 84.81 95 MET A CA 1
ATOM 769 C C . MET A 1 95 ? 4.075 10.702 4.844 1.00 84.81 95 MET A C 1
ATOM 771 O O . MET A 1 95 ? 3.360 11.422 5.544 1.00 84.81 95 MET A O 1
ATOM 775 N N . GLN A 1 96 ? 4.560 11.108 3.679 1.00 83.12 96 GLN A N 1
ATOM 776 C CA . GLN A 1 96 ? 4.281 12.406 3.086 1.00 83.12 96 GLN A CA 1
ATOM 777 C C . GLN A 1 96 ? 2.943 12.405 2.321 1.00 83.12 96 GLN A C 1
ATOM 779 O O . GLN A 1 96 ? 2.480 11.355 1.869 1.00 83.12 96 GLN A O 1
ATOM 784 N N . PRO A 1 97 ? 2.319 13.580 2.099 1.00 72.56 97 PRO A N 1
ATOM 785 C CA . PRO A 1 97 ? 1.059 13.685 1.356 1.00 72.56 97 PRO A CA 1
ATOM 786 C C . PRO A 1 97 ? 1.116 13.179 -0.094 1.00 72.56 97 PRO A C 1
ATOM 788 O O . PRO A 1 97 ? 0.083 12.826 -0.653 1.00 72.56 97 PRO A O 1
ATOM 791 N N . ASN A 1 98 ? 2.303 13.154 -0.706 1.00 71.38 98 ASN A N 1
ATOM 792 C CA . ASN A 1 98 ? 2.542 12.608 -2.046 1.00 71.38 98 ASN A CA 1
ATOM 793 C C . ASN A 1 98 ? 2.704 11.072 -2.057 1.00 71.38 98 ASN A C 1
ATOM 795 O O . ASN A 1 98 ? 2.955 10.496 -3.111 1.00 71.38 98 ASN A O 1
ATOM 799 N N . GLY A 1 99 ? 2.585 10.411 -0.901 1.00 75.06 99 GLY A N 1
ATOM 800 C CA . GLY A 1 99 ? 2.748 8.967 -0.757 1.00 75.06 99 GLY A CA 1
ATOM 801 C C . GLY A 1 99 ? 4.193 8.496 -0.566 1.00 75.06 99 GLY A C 1
ATOM 802 O O . GLY A 1 99 ? 4.437 7.292 -0.492 1.00 75.06 99 GLY A O 1
ATOM 803 N N . GLU A 1 100 ? 5.166 9.405 -0.483 1.00 82.44 100 GLU A N 1
ATOM 804 C CA . GLU A 1 100 ? 6.559 9.048 -0.213 1.00 82.44 100 GLU A CA 1
ATOM 805 C C . GLU A 1 100 ? 6.820 8.849 1.281 1.00 82.44 100 GLU A C 1
ATOM 807 O O . GLU A 1 100 ? 6.276 9.558 2.123 1.00 82.44 100 GLU A O 1
ATOM 812 N N . CYS A 1 101 ? 7.716 7.922 1.616 1.00 86.94 101 CYS A N 1
ATOM 813 C CA . CYS A 1 101 ? 8.098 7.645 2.997 1.00 86.94 101 CYS A CA 1
ATOM 814 C C . CYS A 1 101 ? 9.515 8.153 3.300 1.00 86.94 101 CYS A C 1
ATOM 816 O O . CYS A 1 101 ? 10.460 7.760 2.616 1.00 86.94 101 CYS A O 1
ATOM 818 N N . THR A 1 102 ? 9.677 8.966 4.346 1.00 88.69 102 THR A N 1
ATOM 819 C CA . THR A 1 102 ? 10.951 9.604 4.750 1.00 88.69 102 THR A CA 1
ATOM 820 C C . THR A 1 102 ? 11.628 8.924 5.940 1.00 88.69 102 THR A C 1
ATOM 822 O O . THR A 1 102 ? 12.444 9.516 6.641 1.00 88.69 102 THR A O 1
ATOM 825 N N . ASP A 1 103 ? 11.332 7.647 6.177 1.00 85.44 103 ASP A N 1
ATOM 826 C CA . ASP A 1 103 ? 11.833 6.897 7.333 1.00 85.44 103 ASP A CA 1
ATOM 827 C C . ASP A 1 103 ? 13.314 6.477 7.242 1.00 85.44 103 ASP A C 1
ATOM 829 O O . ASP A 1 103 ? 13.838 5.830 8.158 1.00 85.44 103 ASP A O 1
ATOM 833 N N . GLY A 1 104 ? 13.993 6.827 6.145 1.00 84.38 104 GLY A N 1
ATOM 834 C CA . GLY A 1 104 ? 15.383 6.459 5.865 1.00 84.38 104 GLY A CA 1
ATOM 835 C C . GLY A 1 104 ? 15.582 4.959 5.632 1.00 84.38 104 GLY A C 1
ATOM 836 O O . GLY A 1 104 ? 16.714 4.473 5.661 1.00 84.38 104 GLY A O 1
ATOM 837 N N . LEU A 1 105 ? 14.502 4.188 5.438 1.00 82.94 105 LEU A N 1
ATOM 838 C CA . LEU A 1 105 ? 14.604 2.742 5.260 1.00 82.94 105 LEU A CA 1
ATOM 839 C C . LEU A 1 105 ? 15.325 2.385 3.961 1.00 82.94 105 LEU A C 1
ATOM 841 O O . LEU A 1 105 ? 16.172 1.499 3.965 1.00 82.94 105 LEU A O 1
ATOM 845 N N . MET A 1 106 ? 15.020 3.080 2.864 1.00 83.75 106 MET A N 1
ATOM 846 C CA . MET A 1 106 ? 15.624 2.794 1.557 1.00 83.75 106 MET A CA 1
ATOM 847 C C . MET A 1 106 ? 17.147 2.986 1.577 1.00 83.75 106 MET A C 1
ATOM 849 O O . MET A 1 106 ? 17.870 2.154 1.028 1.00 83.75 106 MET A O 1
ATOM 853 N N . ASP A 1 107 ? 17.641 4.004 2.285 1.00 84.62 107 ASP A N 1
ATOM 854 C CA . ASP A 1 107 ? 19.079 4.250 2.451 1.00 84.62 107 ASP A CA 1
ATOM 855 C C . ASP A 1 107 ? 19.739 3.140 3.275 1.00 84.62 107 ASP A C 1
ATOM 857 O O . ASP A 1 107 ? 20.772 2.586 2.896 1.00 84.62 107 ASP A O 1
ATOM 861 N N . LYS A 1 108 ? 19.104 2.743 4.386 1.00 82.12 108 LYS A N 1
ATOM 862 C CA . LYS A 1 108 ? 19.581 1.632 5.223 1.00 82.12 108 LYS A CA 1
ATOM 863 C C . LYS A 1 108 ? 19.636 0.322 4.448 1.00 82.12 108 LYS A C 1
ATOM 865 O O . LYS A 1 108 ? 20.636 -0.385 4.532 1.00 82.12 108 LYS A O 1
ATOM 870 N N . LEU A 1 109 ? 18.586 0.006 3.689 1.00 80.06 109 LEU A N 1
ATOM 871 C CA . LEU A 1 109 ? 18.537 -1.183 2.842 1.00 80.06 109 LEU A CA 1
ATOM 872 C C . LEU A 1 109 ? 19.640 -1.134 1.776 1.00 80.06 109 LEU A C 1
ATOM 874 O O . LEU A 1 109 ? 20.335 -2.122 1.575 1.00 80.06 109 LEU A O 1
ATOM 878 N N . SER A 1 110 ? 19.881 0.019 1.156 1.00 82.44 110 SER A N 1
ATOM 879 C CA . SER A 1 110 ? 20.951 0.157 0.159 1.00 82.44 110 SER A CA 1
ATOM 880 C C . SER A 1 110 ? 22.334 -0.127 0.756 1.00 82.44 110 SER A C 1
ATOM 882 O O . SER A 1 110 ? 23.162 -0.770 0.118 1.00 82.44 110 SER A O 1
ATOM 884 N N . ASN A 1 111 ? 22.559 0.257 2.016 1.00 80.44 111 ASN A N 1
ATOM 885 C CA . ASN A 1 111 ? 23.821 0.002 2.715 1.00 80.44 111 ASN A CA 1
ATOM 886 C C . ASN A 1 111 ? 24.019 -1.467 3.114 1.00 80.44 111 ASN A C 1
ATOM 888 O O . ASN A 1 111 ? 25.151 -1.947 3.146 1.00 80.44 111 ASN A O 1
ATOM 892 N N . ILE A 1 112 ? 22.941 -2.178 3.454 1.00 75.81 112 ILE A N 1
ATOM 893 C CA . ILE A 1 112 ? 23.029 -3.555 3.964 1.00 75.81 112 ILE A CA 1
ATOM 894 C C . ILE A 1 112 ? 22.802 -4.631 2.898 1.00 75.81 112 ILE A C 1
ATOM 896 O O . ILE A 1 112 ? 23.026 -5.802 3.195 1.00 75.81 112 ILE A O 1
ATOM 900 N N . ASN A 1 113 ? 22.373 -4.258 1.685 1.00 71.56 113 ASN A N 1
ATOM 901 C CA . ASN A 1 113 ? 22.009 -5.179 0.603 1.00 71.56 113 ASN A CA 1
ATOM 902 C C . ASN A 1 113 ? 21.085 -6.313 1.094 1.00 71.56 113 ASN A C 1
ATOM 904 O O . ASN A 1 113 ? 21.517 -7.459 1.221 1.00 71.56 113 ASN A O 1
ATOM 908 N N . PRO A 1 114 ? 19.815 -6.010 1.418 1.00 80.44 114 PRO A N 1
ATOM 909 C CA . PRO A 1 114 ? 18.882 -6.944 2.041 1.00 80.44 114 PRO A CA 1
ATOM 910 C C . PRO A 1 114 ? 18.571 -8.133 1.133 1.00 80.44 114 PRO A C 1
ATOM 912 O O . PRO A 1 114 ? 17.886 -7.990 0.120 1.00 80.44 114 PRO A O 1
ATOM 915 N N . TYR A 1 115 ? 19.012 -9.322 1.536 1.00 83.56 115 TYR A N 1
ATOM 916 C CA . TYR A 1 115 ? 18.614 -10.574 0.899 1.00 83.56 115 TYR A CA 1
ATOM 917 C C . TYR A 1 115 ? 17.486 -11.241 1.680 1.00 83.56 115 TYR A C 1
ATOM 919 O O . TYR A 1 115 ? 17.597 -11.442 2.889 1.00 83.56 115 TYR A O 1
ATOM 927 N N . LEU A 1 116 ? 16.434 -11.634 0.967 1.00 82.88 116 LEU A N 1
ATOM 928 C CA . LEU A 1 116 ? 15.298 -12.387 1.484 1.00 82.88 116 LEU A CA 1
ATOM 929 C C . LEU A 1 116 ? 15.285 -13.793 0.887 1.00 82.88 116 LEU A C 1
ATOM 931 O O . LEU A 1 116 ? 15.713 -14.004 -0.250 1.00 82.88 116 LEU A O 1
ATOM 935 N N . ASN A 1 117 ? 14.775 -14.750 1.658 1.00 86.81 117 ASN A N 1
ATOM 936 C CA . ASN A 1 117 ? 14.493 -16.092 1.164 1.00 86.81 117 ASN A CA 1
ATOM 937 C C . ASN A 1 117 ? 13.159 -16.068 0.410 1.00 86.81 117 ASN A C 1
ATOM 939 O O . ASN A 1 117 ? 12.132 -15.696 0.974 1.00 86.81 117 ASN A O 1
ATOM 943 N N . VAL A 1 118 ? 13.188 -16.456 -0.861 1.00 88.25 118 VAL A N 1
ATOM 944 C CA . VAL A 1 118 ? 12.047 -16.431 -1.778 1.00 88.25 118 VAL A CA 1
ATOM 945 C C . VAL A 1 118 ? 11.794 -17.835 -2.299 1.00 88.25 118 VAL A C 1
ATOM 947 O O . VAL A 1 118 ? 12.708 -18.499 -2.785 1.00 88.25 118 VAL A O 1
ATOM 950 N N . THR A 1 119 ? 10.546 -18.272 -2.216 1.00 90.75 119 THR A N 1
ATOM 951 C CA . THR A 1 119 ? 10.086 -19.571 -2.702 1.00 90.75 119 THR A CA 1
ATOM 952 C C . THR A 1 119 ? 9.643 -19.440 -4.153 1.00 90.75 119 THR A C 1
ATOM 954 O O . THR A 1 119 ? 8.763 -18.640 -4.480 1.00 90.75 119 THR A O 1
ATOM 957 N N . LEU A 1 120 ? 10.274 -20.214 -5.028 1.00 92.50 120 LEU A N 1
ATOM 958 C CA . LEU A 1 120 ? 9.933 -20.288 -6.445 1.00 92.50 120 LEU A CA 1
ATOM 959 C C . LEU A 1 120 ? 8.705 -21.182 -6.660 1.00 92.50 120 LEU A C 1
ATOM 961 O O . LEU A 1 120 ? 8.339 -21.980 -5.795 1.00 92.50 120 LEU A O 1
ATOM 965 N N . LEU A 1 121 ? 8.105 -21.121 -7.851 1.00 88.50 121 LEU A N 1
ATOM 966 C CA . LEU A 1 121 ? 6.957 -21.972 -8.215 1.00 88.50 121 LEU A CA 1
ATOM 967 C C . LEU A 1 121 ? 7.234 -23.479 -8.087 1.00 88.50 121 LEU A C 1
ATOM 969 O O . LEU A 1 121 ? 6.320 -24.256 -7.828 1.00 88.50 121 LEU A O 1
ATOM 973 N N . ASN A 1 122 ? 8.492 -23.898 -8.241 1.00 92.12 122 ASN A N 1
ATOM 974 C CA . ASN A 1 122 ? 8.916 -25.292 -8.075 1.00 92.12 122 ASN A CA 1
ATOM 975 C C . ASN A 1 122 ? 9.129 -25.705 -6.601 1.00 92.12 122 ASN A C 1
ATOM 977 O O . ASN A 1 122 ? 9.582 -26.818 -6.344 1.00 92.12 122 ASN A O 1
ATOM 981 N N . GLY A 1 123 ? 8.862 -24.810 -5.643 1.00 89.75 123 GLY A N 1
ATOM 982 C CA . GLY A 1 123 ? 9.033 -25.031 -4.206 1.00 89.75 123 GLY A CA 1
ATOM 983 C C . GLY A 1 123 ? 10.461 -24.848 -3.684 1.00 89.75 123 GLY A C 1
ATOM 984 O O . GLY A 1 123 ? 10.671 -24.899 -2.475 1.00 89.75 123 GLY A O 1
ATOM 985 N N . SER A 1 124 ? 11.450 -24.618 -4.554 1.00 95.12 124 SER A N 1
ATOM 986 C CA . SER A 1 124 ? 12.816 -24.319 -4.111 1.00 95.12 124 SER A CA 1
ATOM 987 C C . SER A 1 124 ? 12.912 -22.915 -3.517 1.00 95.12 124 SER A C 1
ATOM 989 O O . SER A 1 124 ? 12.205 -21.997 -3.934 1.00 95.12 124 SER A O 1
ATOM 991 N N . VAL A 1 125 ? 13.802 -22.748 -2.541 1.00 93.44 125 VAL A N 1
ATOM 992 C CA . VAL A 1 125 ? 14.030 -21.468 -1.866 1.00 93.44 125 VAL A CA 1
ATOM 993 C C . VAL A 1 125 ? 15.349 -20.881 -2.345 1.00 93.44 125 VAL A C 1
ATOM 995 O O . VAL A 1 125 ? 16.393 -21.527 -2.262 1.00 93.44 125 VAL A O 1
ATOM 998 N N . VAL A 1 126 ? 15.309 -19.642 -2.828 1.00 92.81 126 VAL A N 1
ATOM 999 C CA . VAL A 1 126 ? 16.477 -18.900 -3.311 1.00 92.81 126 VAL A CA 1
ATOM 1000 C C . VAL A 1 126 ? 16.612 -17.569 -2.586 1.00 92.81 126 VAL A C 1
ATOM 1002 O O . VAL A 1 126 ? 15.623 -16.975 -2.160 1.00 92.81 126 VAL A O 1
ATOM 1005 N N . ARG A 1 127 ? 17.843 -17.067 -2.461 1.00 90.06 127 ARG A N 1
ATOM 1006 C CA . ARG A 1 127 ? 18.082 -15.716 -1.944 1.00 90.06 127 ARG A CA 1
ATOM 1007 C C . ARG A 1 127 ? 17.930 -14.680 -3.051 1.00 90.06 127 ARG A C 1
ATOM 1009 O O . ARG A 1 127 ? 18.583 -14.787 -4.085 1.00 90.06 127 ARG A O 1
ATOM 1016 N N . ARG A 1 128 ? 17.097 -13.669 -2.807 1.00 88.94 128 ARG A N 1
ATOM 1017 C CA . ARG A 1 128 ? 16.851 -12.532 -3.706 1.00 88.94 128 ARG A CA 1
ATOM 1018 C C . ARG A 1 128 ? 17.081 -11.224 -2.976 1.00 88.94 128 ARG A C 1
ATOM 1020 O O . ARG A 1 128 ? 16.786 -11.129 -1.786 1.00 88.94 128 ARG A O 1
ATOM 1027 N N . ASN A 1 129 ? 17.615 -10.231 -3.669 1.00 87.88 129 ASN A N 1
ATOM 1028 C CA . ASN A 1 129 ? 17.835 -8.912 -3.097 1.00 87.88 129 ASN A CA 1
ATOM 1029 C C . ASN A 1 129 ? 16.554 -8.079 -3.215 1.00 87.88 129 ASN A C 1
ATOM 1031 O O . ASN A 1 129 ? 15.998 -7.899 -4.296 1.00 87.88 129 ASN A O 1
ATOM 1035 N N . LEU A 1 130 ? 16.090 -7.553 -2.086 1.00 85.44 130 LEU A N 1
ATOM 1036 C CA . LEU A 1 130 ? 14.830 -6.821 -1.984 1.00 85.44 130 LEU A CA 1
ATOM 1037 C C . LEU A 1 130 ? 14.782 -5.569 -2.879 1.00 85.44 130 LEU A C 1
ATOM 1039 O O . LEU A 1 130 ? 13.732 -5.259 -3.433 1.00 85.44 130 LEU A O 1
ATOM 1043 N N . LEU A 1 131 ? 15.897 -4.851 -3.033 1.00 86.25 131 LEU A N 1
ATOM 1044 C CA . LEU A 1 131 ? 15.947 -3.606 -3.805 1.00 86.25 131 LEU A CA 1
ATOM 1045 C C . LEU A 1 131 ? 16.125 -3.856 -5.307 1.00 86.25 131 LEU A C 1
ATOM 1047 O O . LEU A 1 131 ? 15.512 -3.167 -6.123 1.00 86.25 131 LEU A O 1
ATOM 1051 N N . SER A 1 132 ? 16.950 -4.837 -5.687 1.00 87.88 132 SER A N 1
ATOM 1052 C CA . SER A 1 132 ? 17.210 -5.126 -7.103 1.00 87.88 132 SER A CA 1
ATOM 1053 C C . SER A 1 132 ? 16.170 -6.040 -7.733 1.00 87.88 132 SER A C 1
ATOM 1055 O O . SER A 1 132 ? 15.887 -5.870 -8.916 1.00 87.88 132 SER A O 1
ATOM 1057 N N . ASP A 1 133 ? 15.559 -6.955 -6.977 1.00 90.00 133 ASP A N 1
ATOM 1058 C CA . ASP A 1 133 ? 14.698 -8.007 -7.537 1.00 90.00 133 ASP A CA 1
ATOM 1059 C C . ASP A 1 133 ? 13.203 -7.696 -7.395 1.00 90.00 133 ASP A C 1
ATOM 1061 O O . ASP A 1 133 ? 12.401 -8.222 -8.163 1.00 90.00 133 ASP A O 1
ATOM 1065 N N . PHE A 1 134 ? 12.824 -6.753 -6.523 1.00 90.06 134 PHE A N 1
ATOM 1066 C CA . PHE A 1 134 ? 11.433 -6.328 -6.330 1.00 90.06 134 PHE A CA 1
ATOM 1067 C C . PHE A 1 134 ? 11.231 -4.825 -6.568 1.00 90.06 134 PHE A C 1
ATOM 1069 O O . PHE A 1 134 ? 12.184 -4.045 -6.650 1.00 90.06 134 PHE A O 1
ATOM 1076 N N . ILE A 1 135 ? 9.972 -4.415 -6.716 1.00 91.31 135 ILE A N 1
ATOM 1077 C CA . ILE A 1 135 ? 9.521 -3.032 -6.554 1.00 91.31 135 ILE A CA 1
ATOM 1078 C C . ILE A 1 135 ? 8.997 -2.888 -5.129 1.00 91.31 135 ILE A C 1
ATOM 1080 O O . ILE A 1 135 ? 8.005 -3.512 -4.756 1.00 91.31 135 ILE A O 1
ATOM 1084 N N . VAL A 1 136 ? 9.644 -2.039 -4.334 1.00 88.94 136 VAL A N 1
ATOM 1085 C CA . VAL A 1 136 ? 9.192 -1.743 -2.972 1.00 88.94 136 VAL A CA 1
ATOM 1086 C C . VAL A 1 136 ? 8.094 -0.680 -3.018 1.00 88.94 136 VAL A C 1
ATOM 1088 O O . VAL A 1 136 ? 8.349 0.495 -3.319 1.00 88.94 136 VAL A O 1
ATOM 1091 N N . LEU A 1 137 ? 6.871 -1.106 -2.714 1.00 88.81 137 LEU A N 1
ATOM 1092 C CA . LEU A 1 137 ? 5.712 -0.246 -2.491 1.00 88.81 137 LEU A CA 1
ATOM 1093 C C . LEU A 1 137 ? 5.596 0.078 -1.000 1.00 88.81 137 LEU A C 1
ATOM 1095 O O . LEU A 1 137 ? 5.998 -0.718 -0.152 1.00 88.81 137 LEU A O 1
ATOM 1099 N N . ARG A 1 138 ? 5.096 1.272 -0.675 1.00 86.12 138 ARG A N 1
ATOM 1100 C CA . ARG A 1 138 ? 4.981 1.757 0.705 1.00 86.12 138 ARG A CA 1
ATOM 1101 C C . ARG A 1 138 ? 3.523 2.101 0.996 1.00 86.12 138 ARG A C 1
ATOM 1103 O O . ARG A 1 138 ? 2.920 2.812 0.199 1.00 86.12 138 ARG A O 1
ATOM 1110 N N . ASP A 1 139 ? 2.998 1.638 2.129 1.00 81.81 139 ASP A N 1
ATOM 1111 C CA . ASP A 1 139 ? 1.742 2.149 2.703 1.00 81.81 139 ASP A CA 1
ATOM 1112 C C . ASP A 1 139 ? 1.987 2.689 4.114 1.00 81.81 139 ASP A C 1
ATOM 1114 O O . ASP A 1 139 ? 2.933 2.283 4.801 1.00 81.81 139 ASP A O 1
ATOM 1118 N N . ALA A 1 140 ? 1.145 3.623 4.540 1.00 78.50 140 ALA A N 1
ATOM 1119 C CA . ALA A 1 140 ? 1.186 4.183 5.875 1.00 78.50 140 ALA A CA 1
ATOM 1120 C C . ALA A 1 140 ? 0.643 3.194 6.908 1.00 78.50 140 ALA A C 1
ATOM 1122 O O . ALA A 1 140 ? -0.475 2.690 6.814 1.00 78.50 140 ALA A O 1
ATOM 1123 N N . MET A 1 141 ? 1.408 3.023 7.976 1.00 74.88 141 MET A N 1
ATOM 1124 C CA . MET A 1 141 ? 0.944 2.395 9.198 1.00 74.88 141 MET A CA 1
ATOM 1125 C C . MET A 1 141 ? -0.193 3.200 9.821 1.00 74.88 141 MET A C 1
ATOM 1127 O O . MET A 1 141 ? -0.140 4.432 9.891 1.00 74.88 141 MET A O 1
ATOM 1131 N N . ARG A 1 142 ? -1.197 2.502 10.340 1.00 71.38 142 ARG A N 1
ATOM 1132 C CA . ARG A 1 142 ? -2.366 3.069 11.012 1.00 71.38 142 ARG A CA 1
ATOM 1133 C C . ARG A 1 142 ? -2.288 2.790 12.517 1.00 71.38 142 ARG A C 1
ATOM 1135 O O . ARG A 1 142 ? -1.651 1.852 12.983 1.00 71.38 142 ARG A O 1
ATOM 1142 N N . PHE A 1 143 ? -2.964 3.625 13.310 1.00 60.22 143 PHE A N 1
ATOM 1143 C CA . PHE A 1 143 ? -2.897 3.585 14.783 1.00 60.22 143 PHE A CA 1
ATOM 1144 C C . PHE A 1 143 ? -3.323 2.244 15.403 1.00 60.22 143 PHE A C 1
ATOM 1146 O O . PHE A 1 143 ? -2.903 1.926 16.510 1.00 60.22 143 PHE A O 1
ATOM 1153 N N . ARG A 1 144 ? -4.175 1.479 14.714 1.00 64.44 144 ARG A N 1
ATOM 1154 C CA . ARG A 1 144 ? -4.698 0.206 15.219 1.00 64.44 144 ARG A CA 1
ATOM 1155 C C . ARG A 1 144 ? -4.025 -1.013 14.596 1.00 64.44 144 ARG A C 1
ATOM 1157 O O . ARG A 1 144 ? -4.513 -2.114 14.792 1.00 64.44 144 ARG A O 1
ATOM 1164 N N . ASP A 1 145 ? -2.934 -0.832 13.859 1.00 70.00 145 ASP A N 1
ATOM 1165 C CA . ASP A 1 145 ? -2.245 -1.958 13.234 1.00 70.00 145 ASP A CA 1
ATOM 1166 C C . ASP A 1 145 ? -1.735 -2.947 14.273 1.00 70.00 145 ASP A C 1
ATOM 1168 O O . ASP A 1 145 ? -1.191 -2.571 15.316 1.00 70.00 145 ASP A O 1
ATOM 1172 N N . ILE A 1 146 ? -1.928 -4.227 13.973 1.00 65.81 146 ILE A N 1
ATOM 1173 C CA . ILE A 1 146 ? -1.542 -5.320 14.852 1.00 65.81 146 ILE A CA 1
ATOM 1174 C C . ILE A 1 146 ? -0.217 -5.872 14.352 1.00 65.81 146 ILE A C 1
ATOM 1176 O O . ILE A 1 146 ? -0.074 -6.258 13.192 1.00 65.81 146 ILE A O 1
ATOM 1180 N N . TRP A 1 147 ? 0.741 -5.937 15.267 1.00 68.25 147 TRP A N 1
ATOM 1181 C CA . TRP A 1 147 ? 2.037 -6.550 15.044 1.00 68.25 147 TRP A CA 1
ATOM 1182 C C . TRP A 1 147 ? 1.972 -8.000 15.454 1.00 68.25 147 TRP A C 1
ATOM 1184 O O . TRP A 1 147 ? 1.612 -8.306 16.595 1.00 68.25 147 TRP A O 1
ATOM 1194 N N . LYS A 1 148 ? 2.337 -8.895 14.544 1.00 64.31 148 LYS A N 1
ATOM 1195 C CA . LYS A 1 148 ? 2.530 -10.284 14.917 1.00 64.31 148 LYS A CA 1
ATOM 1196 C C . LYS A 1 148 ? 3.813 -10.818 14.309 1.00 64.31 148 LYS A C 1
ATOM 1198 O O . LYS A 1 148 ? 3.995 -10.810 13.094 1.00 64.31 148 LYS A O 1
ATOM 1203 N N . GLU A 1 149 ? 4.682 -11.319 15.177 1.00 64.69 149 GLU A N 1
ATOM 1204 C CA . GLU A 1 149 ? 5.804 -12.161 14.781 1.00 64.69 149 GLU A CA 1
ATOM 1205 C C .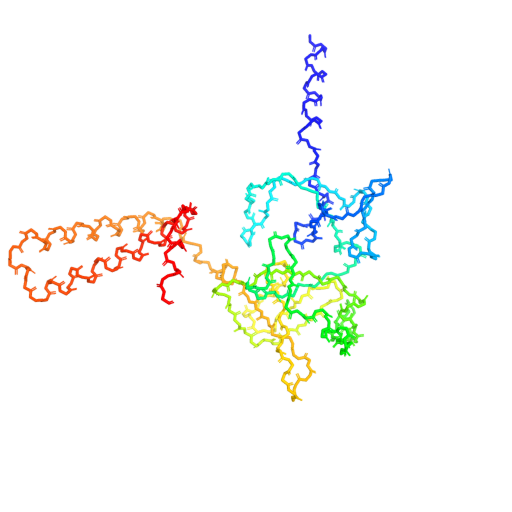 GLU A 1 149 ? 5.223 -13.481 14.284 1.00 64.69 149 GLU A C 1
ATOM 1207 O O . GLU A 1 149 ? 4.761 -14.304 15.071 1.00 64.69 149 GLU A O 1
ATOM 1212 N N . HIS A 1 150 ? 5.102 -13.633 12.969 1.00 65.19 150 HIS A N 1
ATOM 1213 C CA . HIS A 1 150 ? 4.624 -14.858 12.335 1.00 65.19 150 HIS A CA 1
ATOM 1214 C C . HIS A 1 150 ? 5.656 -15.316 11.318 1.00 65.19 150 HIS A C 1
ATOM 1216 O O . HIS A 1 150 ? 6.212 -14.505 10.572 1.00 65.19 150 HIS A O 1
ATOM 1222 N N . GLU A 1 151 ? 5.880 -16.628 11.260 1.00 71.00 151 GLU A N 1
ATOM 1223 C CA . GLU A 1 151 ? 6.617 -17.216 10.151 1.00 71.00 151 GLU A CA 1
ATOM 1224 C C . GLU A 1 151 ? 5.836 -16.972 8.855 1.00 71.00 151 GLU A C 1
ATOM 1226 O O . GLU A 1 151 ? 4.637 -17.265 8.759 1.00 71.00 151 GLU A O 1
ATOM 1231 N N . TYR A 1 152 ? 6.524 -16.435 7.849 1.00 77.69 152 TYR A N 1
ATOM 1232 C CA . TYR A 1 152 ? 5.970 -16.215 6.522 1.00 77.69 152 TYR A CA 1
ATOM 1233 C C . TYR A 1 152 ? 6.829 -16.888 5.450 1.00 77.69 152 TYR A C 1
ATOM 1235 O O . TYR A 1 152 ? 8.035 -17.074 5.596 1.00 77.69 152 TYR A O 1
ATOM 1243 N N . THR A 1 153 ? 6.189 -17.237 4.341 1.00 81.75 153 THR A N 1
ATOM 1244 C CA . THR A 1 153 ? 6.824 -17.724 3.117 1.00 81.75 153 THR A CA 1
ATOM 1245 C C . THR A 1 153 ? 6.601 -16.689 2.025 1.00 81.75 153 THR A C 1
ATOM 1247 O O . THR A 1 153 ? 5.466 -16.494 1.600 1.00 81.75 153 THR A O 1
ATOM 1250 N N . LEU A 1 154 ? 7.661 -16.005 1.592 1.00 84.12 154 LEU A N 1
ATOM 1251 C CA . LEU A 1 154 ? 7.619 -15.062 0.470 1.00 84.12 154 LEU A CA 1
ATOM 1252 C C . LEU A 1 154 ? 7.775 -15.820 -0.852 1.00 84.12 154 LEU A C 1
ATOM 1254 O O . LEU A 1 154 ? 8.651 -16.677 -0.968 1.00 84.12 154 LEU A O 1
ATOM 1258 N N . PHE A 1 155 ? 6.959 -15.488 -1.845 1.00 87.19 155 PHE A N 1
ATOM 1259 C CA . PHE A 1 155 ? 6.987 -16.073 -3.183 1.00 87.19 155 PHE A CA 1
ATOM 1260 C C . PHE A 1 155 ? 7.588 -15.114 -4.211 1.00 87.19 155 PHE A C 1
ATOM 1262 O O . PHE A 1 155 ? 7.629 -13.900 -4.018 1.00 87.19 155 PHE A O 1
ATOM 1269 N N . GLU A 1 156 ? 8.038 -15.663 -5.338 1.00 88.81 156 GLU A N 1
ATOM 1270 C CA . GLU A 1 156 ? 8.661 -14.902 -6.433 1.00 88.81 156 GLU A CA 1
ATOM 1271 C C . GLU A 1 156 ? 7.775 -13.798 -7.030 1.00 88.81 156 GLU A C 1
ATOM 1273 O O . GLU A 1 156 ? 8.288 -12.794 -7.513 1.00 88.81 156 GLU A O 1
ATOM 1278 N N . ASN A 1 157 ? 6.451 -13.943 -6.950 1.00 85.31 157 ASN A N 1
ATOM 1279 C CA . ASN A 1 157 ? 5.492 -12.933 -7.400 1.00 85.31 157 ASN A CA 1
ATOM 1280 C C . ASN A 1 157 ? 5.279 -11.797 -6.376 1.00 85.31 157 ASN A C 1
ATOM 1282 O O . ASN A 1 157 ? 4.461 -10.913 -6.617 1.00 85.31 157 ASN A O 1
ATOM 1286 N N . GLY A 1 158 ? 5.980 -11.834 -5.236 1.00 81.00 158 GLY A N 1
ATOM 1287 C CA . GLY A 1 158 ? 5.879 -10.852 -4.157 1.00 81.00 158 GLY A CA 1
ATOM 1288 C C . GLY A 1 158 ? 4.759 -11.116 -3.148 1.00 81.00 158 GLY A C 1
ATOM 1289 O O . GLY A 1 158 ? 4.682 -10.430 -2.129 1.00 81.00 158 GLY A O 1
ATOM 1290 N N . SER A 1 159 ? 3.915 -12.127 -3.381 1.00 80.31 159 SER A N 1
ATOM 1291 C CA . SER A 1 159 ? 2.947 -12.573 -2.376 1.00 80.31 159 SER A CA 1
ATOM 1292 C C . SER A 1 159 ? 3.662 -13.260 -1.216 1.00 80.31 159 SER A C 1
ATOM 1294 O O . SER A 1 159 ? 4.686 -13.915 -1.406 1.00 80.31 159 SER A O 1
ATOM 1296 N N . ALA A 1 160 ? 3.121 -13.133 -0.010 1.00 78.75 160 ALA A N 1
ATOM 1297 C CA . ALA A 1 160 ? 3.615 -13.848 1.158 1.00 78.75 160 ALA A CA 1
ATOM 1298 C C . ALA A 1 160 ? 2.482 -14.643 1.816 1.00 78.75 160 ALA A C 1
ATOM 1300 O O . ALA A 1 160 ? 1.327 -14.216 1.794 1.00 78.75 160 ALA A O 1
ATOM 1301 N N . LEU A 1 161 ? 2.823 -15.802 2.374 1.00 76.81 161 LEU A N 1
ATOM 1302 C CA . LEU A 1 161 ? 1.913 -16.715 3.065 1.00 76.81 161 LEU A CA 1
ATOM 1303 C C . LEU A 1 161 ? 2.319 -16.856 4.527 1.00 76.81 161 LEU A C 1
ATOM 1305 O O . LEU A 1 161 ? 3.468 -17.180 4.807 1.00 76.81 161 LEU A O 1
ATOM 1309 N N . LEU A 1 162 ? 1.373 -16.685 5.444 1.00 73.75 162 LEU A N 1
ATOM 1310 C CA . LEU A 1 162 ? 1.576 -16.902 6.879 1.00 73.75 162 LEU A CA 1
ATOM 1311 C C . LEU A 1 162 ? 1.403 -18.369 7.250 1.00 73.75 162 LEU A C 1
ATOM 1313 O O . LEU A 1 162 ? 0.513 -19.038 6.723 1.00 73.75 162 LEU A O 1
ATOM 1317 N N . LYS A 1 163 ? 2.208 -18.853 8.195 1.00 66.81 163 LYS A N 1
ATOM 1318 C CA . LYS A 1 163 ? 2.231 -20.275 8.548 1.00 66.81 163 LYS A CA 1
ATOM 1319 C C . LYS A 1 163 ? 1.230 -20.711 9.632 1.00 66.81 163 LYS A C 1
ATOM 1321 O O . LYS A 1 163 ? 0.945 -21.898 9.694 1.00 66.81 163 LYS A O 1
ATOM 1326 N N . ASP A 1 164 ? 0.614 -19.798 10.390 1.00 58.94 164 ASP A N 1
ATOM 1327 C CA . ASP A 1 164 ? -0.140 -20.166 11.612 1.00 58.94 164 ASP A CA 1
ATOM 1328 C C . ASP A 1 164 ? -1.587 -19.645 11.724 1.00 58.94 164 ASP A C 1
ATOM 1330 O O . ASP A 1 164 ? -2.225 -19.798 12.767 1.00 58.94 164 ASP A O 1
ATOM 1334 N N . TYR A 1 165 ? -2.168 -19.052 10.676 1.00 54.38 165 TYR A N 1
ATOM 1335 C CA . TYR A 1 165 ? -3.557 -18.581 10.761 1.00 54.38 165 TYR A CA 1
ATOM 1336 C C . TYR A 1 165 ? -4.557 -19.654 10.299 1.00 54.38 165 TYR A C 1
ATOM 1338 O O . TYR A 1 165 ? -4.799 -19.809 9.107 1.00 54.38 165 TYR A O 1
ATOM 1346 N N . ASN A 1 166 ? -5.113 -20.418 11.252 1.00 50.12 166 ASN A N 1
ATOM 1347 C CA . ASN A 1 166 ? -6.360 -21.208 11.167 1.00 50.12 166 ASN A CA 1
ATOM 1348 C C . ASN A 1 166 ? -6.740 -21.791 9.787 1.00 50.12 166 ASN A C 1
ATOM 1350 O O . ASN A 1 166 ? -7.891 -21.707 9.362 1.00 50.12 166 ASN A O 1
ATOM 1354 N N . SER A 1 167 ? -5.801 -22.443 9.095 1.00 46.25 167 SER A N 1
ATOM 1355 C CA . SER A 1 167 ? -5.999 -23.106 7.790 1.00 46.25 167 SER A CA 1
ATOM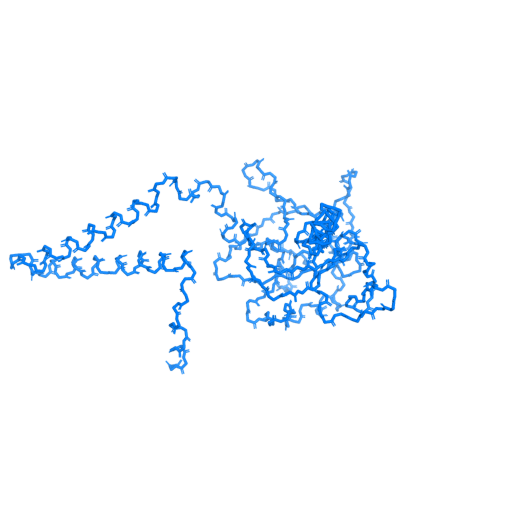 1356 C C . SER A 1 167 ? -6.449 -22.221 6.609 1.00 46.25 167 SER A C 1
ATOM 1358 O O . SER A 1 167 ? -6.541 -22.725 5.487 1.00 46.25 167 SER A O 1
ATOM 1360 N N . GLU A 1 168 ? -6.620 -20.910 6.797 1.00 47.12 168 GLU A N 1
ATOM 1361 C CA . GLU A 1 168 ? -6.845 -19.955 5.709 1.00 47.12 168 GLU A CA 1
ATOM 1362 C C . GLU A 1 168 ? -5.517 -19.310 5.309 1.00 47.12 168 GLU A C 1
ATOM 1364 O O . GLU A 1 168 ? -4.914 -18.515 6.027 1.00 47.12 168 GLU A O 1
ATOM 1369 N N . LYS A 1 169 ? -5.044 -19.689 4.120 1.00 52.38 169 LYS A N 1
ATOM 1370 C CA . LYS A 1 169 ? -3.861 -19.132 3.466 1.00 52.38 169 LYS A CA 1
ATOM 1371 C C . LYS A 1 169 ? -4.104 -17.654 3.135 1.00 52.38 169 LYS A C 1
ATOM 1373 O O . LYS A 1 169 ? -4.516 -17.342 2.021 1.00 52.38 169 LYS A O 1
ATOM 1378 N N . GLN A 1 170 ? -3.876 -16.743 4.078 1.00 54.09 170 GLN A N 1
ATOM 1379 C CA . GLN A 1 170 ? -3.999 -15.315 3.794 1.00 54.09 170 GLN A CA 1
ATOM 1380 C C . GLN A 1 170 ? -2.770 -14.855 3.006 1.00 54.09 170 GLN A C 1
ATOM 1382 O O . GLN A 1 170 ? -1.643 -14.889 3.503 1.00 54.09 170 GLN A O 1
ATOM 1387 N N . ALA A 1 171 ? -2.993 -14.490 1.744 1.00 56.16 171 ALA A N 1
ATOM 1388 C CA . ALA A 1 171 ? -1.973 -13.914 0.884 1.00 56.16 171 ALA A CA 1
ATOM 1389 C C . ALA A 1 171 ? -1.940 -12.394 1.081 1.00 56.16 171 ALA A C 1
ATOM 1391 O O . ALA A 1 171 ? -2.956 -11.725 0.886 1.00 56.16 171 ALA A O 1
ATOM 1392 N N . PHE A 1 172 ? -0.775 -11.845 1.424 1.00 63.38 172 PHE A N 1
ATOM 1393 C CA . PHE A 1 172 ? -0.575 -10.395 1.501 1.00 63.38 172 PHE A CA 1
ATOM 1394 C C . PHE A 1 172 ? -0.773 -9.743 0.134 1.00 63.38 172 PHE A C 1
ATOM 1396 O O . PHE A 1 172 ? -0.059 -10.072 -0.818 1.00 63.38 172 PHE A O 1
ATOM 1403 N N . ARG A 1 173 ? -1.703 -8.786 0.043 1.00 55.94 173 ARG A N 1
ATOM 1404 C CA . ARG A 1 173 ? -1.822 -7.866 -1.094 1.00 55.94 173 ARG A CA 1
ATOM 1405 C C . ARG A 1 173 ? -2.204 -6.465 -0.619 1.00 55.94 173 ARG A C 1
ATOM 1407 O O . ARG A 1 173 ? -3.293 -6.258 -0.093 1.00 55.94 173 ARG A O 1
ATOM 1414 N N . GLY A 1 174 ? -1.317 -5.505 -0.879 1.00 61.09 174 GLY A N 1
ATOM 1415 C CA . GLY A 1 174 ? -1.613 -4.072 -0.905 1.00 61.09 174 GLY A CA 1
ATOM 1416 C C . GLY A 1 174 ? -1.704 -3.359 0.431 1.00 61.09 174 GLY A C 1
ATOM 1417 O O . GLY A 1 174 ? -0.984 -2.397 0.656 1.00 61.09 174 GLY A O 1
ATOM 1418 N N . TYR A 1 175 ? -2.613 -3.810 1.288 1.00 64.88 175 TYR A N 1
ATOM 1419 C CA . TYR A 1 175 ? -2.919 -3.123 2.539 1.00 64.88 175 TYR A CA 1
ATOM 1420 C C . TYR A 1 175 ? -2.129 -3.703 3.702 1.00 64.88 175 TYR A C 1
ATOM 1422 O O . TYR A 1 175 ? -1.557 -2.964 4.482 1.00 64.88 175 TYR A O 1
ATOM 1430 N N . ASP A 1 176 ? -1.989 -5.016 3.784 1.00 75.19 176 ASP A N 1
ATOM 1431 C CA . ASP A 1 176 ? -1.063 -5.584 4.750 1.00 75.19 176 ASP A CA 1
ATOM 1432 C C . ASP A 1 176 ? 0.378 -5.505 4.211 1.00 75.19 176 ASP A C 1
ATOM 1434 O O . ASP A 1 176 ? 0.641 -5.796 3.037 1.00 75.19 176 ASP A O 1
ATOM 1438 N N . CYS A 1 177 ? 1.322 -5.105 5.062 1.00 78.69 177 CYS A N 1
ATOM 1439 C CA . CYS A 1 177 ? 2.692 -4.807 4.656 1.00 78.69 177 CYS A CA 1
ATOM 1440 C C . CYS A 1 177 ? 3.723 -5.458 5.584 1.00 78.69 177 CYS A C 1
ATOM 1442 O O . CYS A 1 177 ? 3.497 -5.708 6.770 1.00 78.69 177 CYS A O 1
ATOM 1444 N N . LEU A 1 178 ? 4.898 -5.736 5.024 1.00 79.75 178 LEU A N 1
ATOM 1445 C CA . LEU A 1 178 ? 6.042 -6.192 5.796 1.00 79.75 178 LEU A CA 1
ATOM 1446 C C . LEU A 1 178 ? 6.671 -4.998 6.496 1.00 79.75 178 LEU A C 1
ATOM 1448 O O . LEU A 1 178 ? 6.852 -3.925 5.922 1.00 79.75 178 LEU A O 1
ATOM 1452 N N . HIS A 1 179 ? 7.064 -5.189 7.737 1.00 75.06 179 HIS A N 1
ATOM 1453 C CA . HIS A 1 179 ? 7.885 -4.242 8.446 1.00 75.06 179 HIS A CA 1
ATOM 1454 C C . HIS A 1 179 ? 9.217 -4.903 8.763 1.00 75.06 179 HIS A C 1
ATOM 1456 O O . HIS A 1 179 ? 9.238 -6.005 9.305 1.00 75.06 179 HIS A O 1
ATOM 1462 N N . PRO A 1 180 ? 10.349 -4.268 8.449 1.00 67.19 180 PRO A N 1
ATOM 1463 C CA . PRO A 1 180 ? 11.609 -4.749 8.976 1.00 67.19 180 PRO A CA 1
ATOM 1464 C C . PRO A 1 180 ? 11.545 -4.710 10.500 1.00 67.19 180 PRO A C 1
ATOM 1466 O O . PRO A 1 180 ? 11.322 -3.643 11.074 1.00 67.19 180 PRO A O 1
ATOM 1469 N N . ASP A 1 181 ? 11.722 -5.871 11.135 1.00 58.16 181 ASP A N 1
ATOM 1470 C CA . ASP A 1 181 ? 12.024 -5.939 12.559 1.00 58.16 181 ASP A CA 1
ATOM 1471 C C . ASP A 1 181 ? 13.329 -5.165 12.723 1.00 58.16 181 ASP A C 1
ATOM 1473 O O . ASP A 1 181 ? 14.360 -5.537 12.159 1.00 58.16 181 ASP A O 1
ATOM 1477 N N . GLN A 1 182 ? 13.255 -3.951 13.251 1.00 46.84 182 GLN A N 1
ATOM 1478 C CA . GLN A 1 182 ? 14.229 -2.920 12.913 1.00 46.84 182 GLN A CA 1
ATOM 1479 C C . GLN A 1 182 ? 15.611 -3.242 13.492 1.00 46.84 182 GLN A C 1
ATOM 1481 O O . GLN A 1 182 ? 15.901 -2.842 14.610 1.00 46.84 182 GLN A O 1
ATOM 1486 N N . PHE A 1 183 ? 16.484 -3.881 12.705 1.00 48.31 183 PHE A N 1
ATOM 1487 C CA . PHE A 1 183 ? 17.945 -3.869 12.848 1.00 48.31 183 PHE A CA 1
ATOM 1488 C C . PHE A 1 183 ? 18.454 -3.969 14.300 1.00 48.31 183 PHE A C 1
ATOM 1490 O O . PHE A 1 183 ? 19.371 -3.237 14.685 1.00 48.31 183 PHE A O 1
ATOM 1497 N N . SER A 1 184 ? 17.883 -4.862 15.112 1.00 37.81 184 SER A N 1
ATOM 1498 C CA . SER A 1 184 ? 18.513 -5.243 16.372 1.00 37.81 184 SER A CA 1
ATOM 1499 C C . SER A 1 184 ? 19.854 -5.893 16.022 1.00 37.81 184 SER A C 1
ATOM 1501 O O . SER A 1 184 ? 19.957 -6.682 15.078 1.00 37.81 184 SER A O 1
ATOM 1503 N N . SER A 1 185 ? 20.924 -5.503 16.719 1.00 43.59 185 SER A N 1
ATOM 1504 C CA . SER A 1 185 ? 22.304 -5.868 16.363 1.00 43.59 185 SER A CA 1
ATOM 1505 C C . SER A 1 185 ? 22.574 -7.376 16.359 1.00 43.59 185 SER A C 1
ATOM 1507 O O . SER A 1 185 ? 23.630 -7.797 15.891 1.00 43.59 185 SER A O 1
ATOM 1509 N N . GLU A 1 186 ? 21.627 -8.173 16.849 1.00 46.16 186 GLU A N 1
ATOM 1510 C CA . GLU A 1 186 ? 21.745 -9.616 17.026 1.00 46.16 186 GLU A CA 1
ATOM 1511 C C . GLU A 1 186 ? 20.935 -10.436 16.006 1.00 46.16 186 GLU A C 1
ATOM 1513 O O . GLU A 1 186 ? 21.321 -11.568 15.736 1.00 46.16 186 GLU A O 1
ATOM 1518 N N . ASN A 1 187 ? 19.910 -9.873 15.343 1.00 40.72 187 ASN A N 1
ATOM 1519 C CA . ASN A 1 187 ? 19.093 -10.597 14.356 1.00 40.72 187 ASN A CA 1
ATOM 1520 C C . ASN A 1 187 ? 18.952 -9.821 13.038 1.00 40.72 187 ASN A C 1
ATOM 1522 O O . ASN A 1 187 ? 17.983 -9.115 12.763 1.00 40.72 187 ASN A O 1
ATOM 1526 N N . ARG A 1 188 ? 19.947 -9.986 12.163 1.00 44.06 188 ARG A N 1
ATOM 1527 C CA . ARG A 1 188 ? 19.895 -9.487 10.784 1.00 44.06 188 ARG A CA 1
ATOM 1528 C C . ARG A 1 188 ? 18.947 -10.359 9.950 1.00 44.06 188 ARG A C 1
ATOM 1530 O O . ARG A 1 188 ? 19.392 -11.356 9.388 1.00 44.06 188 ARG A O 1
ATOM 1537 N N . GLY A 1 189 ? 17.679 -9.966 9.813 1.00 47.31 189 GLY A N 1
ATOM 1538 C CA . GLY A 1 189 ? 16.854 -10.426 8.684 1.00 47.31 189 GLY A CA 1
ATOM 1539 C C . GLY A 1 189 ? 15.428 -10.898 8.963 1.00 47.31 189 GLY A C 1
ATOM 1540 O O . GLY A 1 189 ? 14.821 -11.442 8.041 1.00 47.31 189 GLY A O 1
ATOM 1541 N N . SER A 1 190 ? 14.865 -10.706 10.158 1.00 55.34 190 SER A N 1
ATOM 1542 C CA . SER A 1 190 ? 13.426 -10.913 10.358 1.00 55.34 190 SER A CA 1
ATOM 1543 C C . SER A 1 190 ? 12.638 -9.712 9.815 1.00 55.34 190 SER A C 1
ATOM 1545 O O . SER A 1 190 ? 12.924 -8.555 10.116 1.00 55.34 190 SER A O 1
ATOM 1547 N N . LEU A 1 191 ? 11.642 -9.976 8.968 1.00 65.25 191 LEU A N 1
ATOM 1548 C CA . LEU A 1 191 ? 10.573 -9.014 8.692 1.00 65.25 191 LEU A CA 1
ATOM 1549 C C . LEU A 1 191 ? 9.393 -9.437 9.572 1.00 65.25 191 LEU A C 1
ATOM 1551 O O . LEU A 1 191 ? 8.997 -10.599 9.530 1.00 65.25 191 LEU A O 1
ATOM 1555 N N . VAL A 1 192 ? 8.856 -8.522 10.372 1.00 67.19 192 VAL A N 1
ATOM 1556 C CA . VAL A 1 192 ? 7.577 -8.723 11.060 1.00 67.19 192 VAL A CA 1
ATOM 1557 C C . VAL A 1 192 ? 6.470 -8.335 10.101 1.00 67.19 192 VAL A C 1
ATOM 1559 O O . VAL A 1 192 ? 6.617 -7.415 9.297 1.00 67.19 192 VAL A O 1
ATOM 1562 N N . VAL A 1 193 ? 5.335 -9.008 10.188 1.00 69.62 193 VAL A N 1
ATOM 1563 C CA . VAL A 1 193 ? 4.164 -8.581 9.440 1.00 69.62 193 VAL A CA 1
ATOM 1564 C C . VAL A 1 193 ? 3.336 -7.616 10.286 1.00 69.62 193 VAL A C 1
ATOM 1566 O O . VAL A 1 193 ? 2.995 -7.921 11.433 1.00 69.62 193 VAL A O 1
ATOM 1569 N N . ALA A 1 194 ? 2.999 -6.460 9.714 1.00 69.69 194 ALA A N 1
ATOM 1570 C CA . ALA A 1 194 ? 1.972 -5.586 10.258 1.00 69.69 194 ALA A CA 1
ATOM 1571 C C . ALA A 1 194 ? 0.651 -5.815 9.513 1.00 69.69 194 ALA A C 1
ATOM 1573 O O . ALA A 1 194 ? 0.600 -5.756 8.283 1.00 69.69 194 ALA A O 1
ATOM 1574 N N . PHE A 1 195 ? -0.414 -6.055 10.275 1.00 68.12 195 PHE A N 1
ATOM 1575 C CA . PHE A 1 195 ? -1.767 -6.187 9.746 1.00 68.12 195 PHE A CA 1
ATOM 1576 C C . PHE A 1 195 ? -2.557 -4.913 9.983 1.00 68.12 195 PHE A C 1
ATOM 1578 O O . PHE A 1 195 ? -2.582 -4.398 11.108 1.00 68.12 195 PHE A O 1
ATOM 1585 N N . HIS A 1 196 ? -3.286 -4.460 8.968 1.00 66.38 196 HIS A N 1
ATOM 1586 C CA . HIS A 1 196 ? -4.287 -3.422 9.172 1.00 66.38 196 HIS A CA 1
ATOM 1587 C C . HIS A 1 196 ? -5.511 -4.026 9.856 1.00 66.38 196 HIS A C 1
ATOM 1589 O O . HIS A 1 196 ? -6.180 -4.904 9.318 1.00 66.38 196 HIS A O 1
ATOM 1595 N N . GLU A 1 197 ? -5.839 -3.541 11.055 1.00 57.62 197 GLU A N 1
ATOM 1596 C CA . GLU A 1 197 ? -6.936 -4.081 11.875 1.00 57.62 197 GLU A CA 1
ATOM 1597 C C . GLU A 1 197 ? -8.283 -4.112 11.134 1.00 57.62 197 GLU A C 1
ATOM 1599 O O . GLU A 1 197 ? -9.082 -5.027 11.327 1.00 57.62 197 GLU A O 1
ATOM 1604 N N . SER A 1 198 ? -8.541 -3.144 10.247 1.00 55.12 198 SER A N 1
ATOM 1605 C CA . SER A 1 198 ? -9.766 -3.104 9.440 1.00 55.12 198 SER A CA 1
ATOM 1606 C C . SER A 1 198 ? -9.874 -4.227 8.406 1.00 55.12 198 SER A C 1
ATOM 1608 O O . SER A 1 198 ? -10.992 -4.463 7.950 1.00 55.12 198 SER A O 1
ATOM 1610 N N . VAL A 1 199 ? -8.770 -4.900 8.065 1.00 53.97 199 VAL A N 1
ATOM 1611 C CA . VAL A 1 199 ? -8.694 -6.102 7.213 1.00 53.97 199 VAL A CA 1
ATOM 1612 C C . VAL A 1 199 ? -8.562 -7.355 8.082 1.00 53.97 199 VAL A C 1
ATOM 1614 O O . VAL A 1 199 ? -9.272 -8.330 7.862 1.00 53.97 199 VAL A O 1
ATOM 1617 N N . PHE A 1 200 ? -7.737 -7.309 9.134 1.00 50.47 200 PHE A N 1
ATOM 1618 C CA . PHE A 1 200 ? -7.537 -8.418 10.075 1.00 50.47 200 PHE A CA 1
ATOM 1619 C C . PHE A 1 200 ? -8.831 -8.854 10.778 1.00 50.47 200 PHE A C 1
ATOM 1621 O O . PHE A 1 200 ? -9.059 -10.041 10.992 1.00 50.47 200 PHE A O 1
ATOM 1628 N N . ASN A 1 201 ? -9.713 -7.905 11.100 1.00 49.31 201 ASN A N 1
ATOM 1629 C CA . ASN A 1 201 ? -11.001 -8.197 11.729 1.00 49.31 201 ASN A CA 1
ATOM 1630 C C . ASN A 1 201 ? -12.109 -8.560 10.716 1.00 49.31 201 ASN A C 1
ATOM 1632 O O . ASN A 1 201 ? -13.278 -8.590 11.091 1.00 49.31 201 ASN A O 1
ATOM 1636 N N . GLN A 1 202 ? -11.787 -8.819 9.440 1.00 46.56 202 GLN A N 1
ATOM 1637 C CA . GLN A 1 202 ? -12.760 -9.252 8.420 1.00 46.56 202 GLN A CA 1
ATOM 1638 C C . GLN A 1 202 ? -12.931 -10.775 8.320 1.00 46.56 202 GLN A C 1
ATOM 1640 O O . GLN A 1 202 ? -13.214 -11.299 7.250 1.00 46.56 202 GLN A O 1
ATOM 1645 N N . ASN A 1 203 ? -12.887 -11.468 9.456 1.00 38.53 203 ASN A N 1
ATOM 1646 C CA . ASN A 1 203 ? -13.761 -12.620 9.683 1.00 38.53 203 ASN A CA 1
ATOM 1647 C C . ASN A 1 203 ? -14.778 -12.232 10.783 1.00 38.53 203 ASN A C 1
ATOM 1649 O O . ASN A 1 203 ? -14.482 -11.416 11.654 1.00 38.53 203 ASN A O 1
ATOM 1653 N N . PRO A 1 204 ? -16.017 -12.737 10.725 1.00 37.84 204 PRO A N 1
ATOM 1654 C CA . PRO A 1 204 ? -17.206 -12.050 10.230 1.00 37.84 204 PRO A CA 1
ATOM 1655 C C . PRO A 1 204 ? -17.986 -11.355 11.352 1.00 37.84 204 PRO A C 1
ATOM 1657 O O . PRO A 1 204 ? -19.103 -11.732 11.688 1.00 37.84 204 PRO A O 1
ATOM 1660 N N . GLU A 1 205 ? -17.432 -10.288 11.909 1.00 39.75 205 GLU A N 1
ATOM 1661 C CA . GLU A 1 205 ? -18.256 -9.261 12.551 1.00 39.75 205 GLU A CA 1
ATOM 1662 C C . GLU A 1 205 ? -18.175 -7.954 11.762 1.00 39.75 205 GLU A C 1
ATOM 1664 O O . GLU A 1 205 ? -18.161 -6.851 12.312 1.00 39.75 205 GLU A O 1
ATOM 1669 N N . THR A 1 206 ? -18.235 -8.066 10.425 1.00 44.72 206 THR A N 1
ATO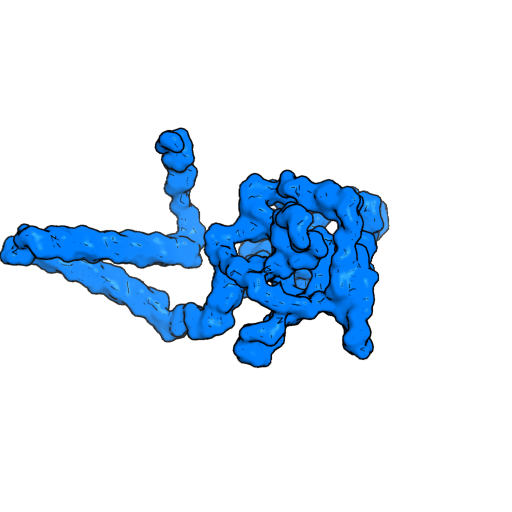M 1670 C CA . THR A 1 206 ? -19.097 -7.139 9.684 1.00 44.72 206 THR A CA 1
ATOM 1671 C C . THR A 1 206 ? -20.378 -7.089 10.488 1.00 44.72 206 THR A C 1
ATOM 1673 O O . THR A 1 206 ? -21.057 -8.113 10.558 1.00 44.72 206 THR A O 1
ATOM 1676 N N . LEU A 1 207 ? -20.593 -5.977 11.200 1.00 48.53 207 LEU A N 1
ATOM 1677 C CA . LEU A 1 207 ? -21.772 -5.710 12.008 1.00 48.53 207 LEU A CA 1
ATOM 1678 C C . LEU A 1 207 ? -22.931 -6.488 11.396 1.00 48.53 207 LEU A C 1
ATOM 1680 O O . LEU A 1 207 ? -23.297 -6.175 10.259 1.00 48.53 207 LEU A O 1
ATOM 1684 N N . GLN A 1 208 ? -23.375 -7.565 12.069 1.00 53.00 208 GLN A N 1
ATOM 1685 C CA . GLN A 1 208 ? -24.415 -8.445 11.532 1.00 53.00 208 GLN A CA 1
ATOM 1686 C C . GLN A 1 208 ? -25.500 -7.556 10.925 1.00 53.00 208 GLN A C 1
ATOM 1688 O O . GLN A 1 208 ? -25.782 -6.516 11.525 1.00 53.00 208 GLN A O 1
ATOM 1693 N N . PRO A 1 209 ? -26.082 -7.881 9.761 1.00 52.75 209 PRO A N 1
ATOM 1694 C CA . PRO A 1 209 ? -27.180 -7.080 9.226 1.00 52.75 209 PRO A CA 1
ATOM 1695 C C . PRO A 1 209 ? -28.204 -6.828 10.351 1.00 52.75 209 PRO A C 1
ATOM 1697 O O . PRO A 1 209 ? -28.735 -7.782 10.915 1.00 52.75 209 PRO A O 1
ATOM 1700 N N . GLY A 1 210 ? -28.384 -5.564 10.762 1.00 63.78 210 GLY A N 1
ATOM 1701 C CA . GLY A 1 210 ? -29.128 -5.191 11.978 1.00 63.78 210 GLY A CA 1
ATOM 1702 C C . GLY A 1 210 ? -28.309 -4.568 13.126 1.00 63.78 210 GLY A C 1
ATOM 1703 O O . GLY A 1 210 ? -28.877 -4.013 14.067 1.00 63.78 210 GLY A O 1
ATOM 1704 N N . ALA A 1 211 ? -26.978 -4.632 13.113 1.00 68.81 211 ALA A N 1
ATOM 1705 C CA . ALA A 1 211 ? -26.165 -4.155 14.230 1.00 68.81 211 ALA A CA 1
ATOM 1706 C C . ALA A 1 211 ? -26.070 -2.621 14.284 1.00 68.81 211 ALA A C 1
ATOM 1708 O O . ALA A 1 211 ? -25.946 -2.050 15.368 1.00 68.81 211 ALA A O 1
ATOM 1709 N N . ASN A 1 212 ? -26.202 -1.933 13.147 1.00 69.00 212 ASN A N 1
ATOM 1710 C CA . ASN A 1 212 ? -26.305 -0.472 13.122 1.00 69.00 212 ASN A CA 1
ATOM 1711 C C . ASN A 1 212 ? -27.615 -0.016 13.779 1.00 69.00 212 ASN A C 1
ATOM 1713 O O . ASN A 1 212 ? -27.633 0.934 14.564 1.00 69.00 212 ASN A O 1
ATOM 1717 N N . GLU A 1 213 ? -28.693 -0.741 13.502 1.00 81.88 213 GLU A N 1
ATOM 1718 C CA . GLU A 1 213 ? -30.026 -0.563 14.056 1.00 81.88 213 GLU A CA 1
ATOM 1719 C C . GLU A 1 213 ? -30.020 -0.838 15.566 1.00 81.88 213 GLU A C 1
ATOM 1721 O O . GLU A 1 213 ? -30.552 -0.039 16.336 1.00 81.88 213 GLU A O 1
ATOM 1726 N N . LEU A 1 214 ? -29.328 -1.892 16.018 1.00 82.06 214 LEU A N 1
ATOM 1727 C CA . LEU A 1 214 ? -29.131 -2.197 17.442 1.00 82.06 214 LEU A CA 1
ATOM 1728 C C . LEU A 1 214 ? -28.307 -1.125 18.167 1.00 82.06 214 LEU A C 1
ATOM 1730 O O . LEU A 1 214 ? -28.654 -0.738 19.285 1.00 82.06 214 LEU A O 1
ATOM 1734 N N . ILE A 1 215 ? -27.244 -0.598 17.548 1.00 82.00 215 ILE A N 1
ATOM 1735 C CA . ILE A 1 215 ? -26.457 0.507 18.122 1.00 82.00 215 ILE A CA 1
ATOM 1736 C C . ILE A 1 215 ? -27.308 1.778 18.224 1.00 82.00 215 ILE A C 1
ATOM 1738 O O . ILE A 1 215 ? -27.235 2.486 19.232 1.00 82.00 215 ILE A O 1
ATOM 1742 N N . LEU A 1 216 ? -28.123 2.080 17.210 1.00 85.06 216 LEU A N 1
ATOM 1743 C CA . LEU A 1 216 ? -29.036 3.225 17.232 1.00 85.06 216 LEU A CA 1
ATOM 1744 C C . LEU A 1 216 ? -30.083 3.076 18.345 1.00 85.06 216 LEU A C 1
ATOM 1746 O O . LEU A 1 216 ? -30.304 4.009 19.120 1.00 85.06 216 LEU A O 1
ATOM 1750 N N . LEU A 1 217 ? -30.668 1.886 18.468 1.00 89.62 217 LEU A N 1
ATOM 1751 C CA . LEU A 1 217 ? -31.635 1.552 19.507 1.00 89.62 217 LEU A CA 1
ATOM 1752 C C . LEU A 1 217 ? -31.014 1.651 20.912 1.00 89.62 217 LEU A C 1
ATOM 1754 O O . LEU A 1 217 ? -31.600 2.250 21.813 1.00 89.62 217 LEU A O 1
ATOM 1758 N N . SER A 1 218 ? -29.790 1.147 21.090 1.00 90.62 218 SER A N 1
ATOM 1759 C CA . SER A 1 218 ? -29.033 1.249 22.344 1.00 90.62 218 SER A CA 1
ATOM 1760 C C . SER A 1 218 ? -28.816 2.706 22.768 1.00 90.62 218 SER A C 1
ATOM 1762 O O . SER A 1 218 ? -29.045 3.057 23.927 1.00 90.62 218 SER A O 1
ATOM 1764 N N . LYS A 1 219 ? -28.468 3.596 21.827 1.00 89.81 219 LYS A N 1
ATOM 1765 C CA . LYS A 1 219 ? -28.338 5.039 22.100 1.00 89.81 219 LYS A CA 1
ATOM 1766 C C . LYS A 1 219 ? -29.649 5.664 22.568 1.00 89.81 219 LYS A C 1
ATOM 1768 O O . LYS A 1 219 ? -29.629 6.448 23.516 1.00 89.81 219 LYS A O 1
ATOM 1773 N N . ALA A 1 220 ? -30.774 5.315 21.941 1.00 93.00 220 ALA A N 1
ATOM 1774 C CA . ALA A 1 220 ? -32.087 5.809 22.352 1.00 93.00 220 ALA A CA 1
ATOM 1775 C C . ALA A 1 220 ? -32.422 5.381 23.793 1.00 93.00 220 ALA A C 1
ATOM 1777 O O . ALA A 1 220 ? -32.839 6.211 24.604 1.00 93.00 220 ALA A O 1
ATOM 1778 N N . PHE A 1 221 ? -32.151 4.121 24.149 1.00 93.94 221 PHE A N 1
ATOM 1779 C CA . PHE A 1 221 ? -32.348 3.621 25.512 1.00 93.94 221 PHE A CA 1
ATOM 1780 C C . PHE A 1 221 ? -31.413 4.266 26.539 1.00 93.94 221 PHE A C 1
ATOM 1782 O O . PHE A 1 221 ? -31.846 4.535 27.661 1.00 93.94 221 PHE A O 1
ATOM 1789 N N . LEU A 1 222 ? -30.162 4.569 26.180 1.00 93.38 222 LEU A N 1
ATOM 1790 C CA . LEU A 1 222 ? -29.236 5.298 27.056 1.00 93.38 222 LEU A CA 1
ATOM 1791 C C . LEU A 1 222 ? -29.738 6.713 27.361 1.00 93.38 222 LEU A C 1
ATOM 1793 O O . LEU A 1 222 ? -29.716 7.128 28.522 1.00 93.38 222 LEU A O 1
ATOM 1797 N N . ILE A 1 223 ? -30.242 7.434 26.353 1.00 93.50 223 ILE A N 1
ATOM 1798 C CA . ILE A 1 223 ? -30.840 8.766 26.536 1.00 93.50 223 ILE A CA 1
ATOM 1799 C C . ILE A 1 223 ? -32.068 8.669 27.443 1.00 93.50 223 ILE A C 1
ATOM 1801 O O . ILE A 1 223 ? -32.166 9.412 28.421 1.00 93.50 223 ILE A O 1
ATOM 1805 N N . LEU A 1 224 ? -32.972 7.726 27.162 1.00 94.69 224 LEU A N 1
ATOM 1806 C CA . LEU A 1 224 ? -34.189 7.531 27.949 1.00 94.69 224 LEU A CA 1
ATOM 1807 C C . LEU A 1 224 ? -33.866 7.202 29.411 1.00 94.69 224 LEU A C 1
ATOM 1809 O O . LEU A 1 224 ? -34.404 7.825 30.324 1.00 94.69 224 LEU A O 1
ATOM 1813 N N . THR A 1 225 ? -32.942 6.270 29.642 1.00 92.69 225 THR A N 1
ATOM 1814 C CA . THR A 1 225 ? -32.528 5.865 30.992 1.00 92.69 225 THR A CA 1
ATOM 1815 C C . THR A 1 225 ? -31.893 7.034 31.739 1.00 92.69 225 THR A C 1
ATOM 1817 O O . THR A 1 225 ? -32.224 7.286 32.898 1.00 92.69 225 THR A O 1
ATOM 1820 N N . THR A 1 226 ? -31.044 7.812 31.064 1.00 92.31 226 THR A N 1
ATOM 1821 C CA . THR A 1 226 ? -30.438 9.020 31.641 1.00 92.31 226 THR A CA 1
ATOM 1822 C C . THR A 1 226 ? -31.510 10.050 32.013 1.00 92.31 226 THR A C 1
ATOM 1824 O O . THR A 1 226 ? -31.486 10.589 33.120 1.00 92.31 226 THR A O 1
ATOM 1827 N N . ALA A 1 227 ? -32.504 10.274 31.148 1.00 93.25 227 ALA A N 1
ATOM 1828 C CA . ALA A 1 227 ? -33.616 11.186 31.411 1.00 93.25 227 ALA A CA 1
ATOM 1829 C C . ALA A 1 227 ? -34.469 10.747 32.617 1.00 93.25 227 ALA A C 1
ATOM 1831 O O . ALA A 1 227 ? -34.827 11.582 33.453 1.00 93.25 227 ALA A O 1
ATOM 1832 N N . VAL A 1 228 ? -34.743 9.445 32.765 1.00 94.38 228 VAL A N 1
ATOM 1833 C CA . VAL A 1 228 ? -35.459 8.886 33.928 1.00 94.38 228 VAL A CA 1
ATOM 1834 C C . VAL A 1 228 ? -34.673 9.122 35.220 1.00 94.38 228 VAL A C 1
ATOM 1836 O O . VAL A 1 228 ? -35.232 9.629 36.196 1.00 94.38 228 VAL A O 1
ATOM 1839 N N . TYR A 1 229 ? -33.370 8.829 35.222 1.00 92.19 229 TYR A N 1
ATOM 1840 C CA . TYR A 1 229 ? -32.503 9.037 36.387 1.00 92.19 229 TYR A CA 1
ATOM 1841 C C . TYR A 1 229 ? -32.397 10.516 36.794 1.00 92.19 229 TYR A C 1
ATOM 1843 O O . TYR A 1 229 ? -32.314 10.823 37.984 1.00 92.19 229 TYR A O 1
ATOM 1851 N N . LEU A 1 230 ? -32.446 11.441 35.830 1.00 90.88 230 LEU A N 1
ATOM 1852 C CA . LEU A 1 230 ? -32.465 12.884 36.093 1.00 90.88 230 LEU A CA 1
ATOM 1853 C C . LEU A 1 230 ? -33.825 13.384 36.609 1.00 90.88 230 LEU A C 1
ATOM 1855 O O . LEU A 1 230 ? -33.866 14.307 37.428 1.00 90.88 230 LEU A O 1
ATOM 1859 N N . SER A 1 231 ? -34.925 12.773 36.166 1.00 91.25 231 SER A N 1
ATOM 1860 C CA . SER A 1 231 ? -36.292 13.212 36.487 1.00 91.25 231 SER A CA 1
ATOM 1861 C C . SER A 1 231 ? -36.779 12.705 37.848 1.00 91.25 231 SER A C 1
ATOM 1863 O O . SER A 1 231 ? -37.465 13.419 38.583 1.00 91.25 231 SER A O 1
ATOM 1865 N N . VAL A 1 232 ? -36.405 11.482 38.237 1.00 92.62 232 VAL A N 1
ATOM 1866 C CA . VAL A 1 232 ? -36.872 10.864 39.486 1.00 92.62 232 VAL A CA 1
ATOM 1867 C C . VAL A 1 232 ? -35.968 11.265 40.651 1.00 92.62 232 VAL A C 1
ATOM 1869 O O . VAL A 1 232 ? -34.866 10.745 40.818 1.00 92.62 232 VAL A O 1
ATOM 1872 N N . LYS A 1 233 ? -36.457 12.147 41.537 1.00 88.31 233 LYS A N 1
ATOM 1873 C CA . LYS A 1 233 ? -35.682 12.666 42.687 1.00 88.31 233 LYS A CA 1
ATOM 1874 C C . LYS A 1 233 ? -35.043 11.567 43.551 1.00 88.31 233 LYS A C 1
ATOM 1876 O O . LYS A 1 233 ? -33.918 11.757 44.006 1.00 88.31 233 LYS A O 1
ATOM 1881 N N . LYS A 1 234 ? -35.730 10.431 43.734 1.00 90.56 234 LYS A N 1
ATOM 1882 C CA . LYS A 1 234 ? -35.276 9.279 44.539 1.00 90.56 234 LYS A CA 1
ATOM 1883 C C . LYS A 1 234 ? -34.051 8.563 43.947 1.00 90.56 234 LYS A C 1
ATOM 1885 O O . LYS A 1 234 ? -33.288 7.962 44.695 1.00 90.56 234 LYS A O 1
ATOM 1890 N N . LEU A 1 235 ? -33.845 8.657 42.630 1.00 86.06 235 LEU A N 1
ATOM 1891 C CA . LEU A 1 235 ? -32.725 8.027 41.924 1.00 86.06 235 LEU A CA 1
ATOM 1892 C C . LEU A 1 235 ? -31.470 8.907 41.881 1.00 86.06 235 LEU A C 1
ATOM 1894 O O . LEU A 1 235 ? -30.397 8.409 41.575 1.00 86.06 235 LEU A O 1
ATOM 1898 N N . ARG A 1 236 ? -31.542 10.190 42.256 1.00 88.31 236 ARG A N 1
ATOM 1899 C CA . ARG A 1 236 ? -30.397 11.127 42.223 1.00 88.31 236 ARG A CA 1
ATOM 1900 C C . ARG A 1 236 ? -29.477 11.032 43.450 1.00 88.31 236 ARG A C 1
ATOM 1902 O O . ARG A 1 236 ? -28.870 12.025 43.861 1.00 88.31 236 ARG A O 1
ATOM 1909 N N . ASN A 1 237 ? -29.398 9.849 44.052 1.00 92.19 237 ASN A N 1
ATOM 1910 C CA . ASN A 1 237 ? -28.463 9.546 45.134 1.00 92.19 237 ASN A CA 1
ATOM 1911 C C . ASN A 1 237 ? -27.034 9.357 44.580 1.00 92.19 237 ASN A C 1
ATOM 1913 O O . ASN A 1 237 ? -26.809 9.454 43.373 1.00 92.19 237 ASN A O 1
ATOM 1917 N N . LEU A 1 238 ? -26.049 9.119 45.453 1.00 92.12 238 LEU A N 1
ATOM 1918 C CA . LEU A 1 238 ? -24.647 8.955 45.040 1.00 92.12 238 LEU A CA 1
ATOM 1919 C C . LEU A 1 238 ? -24.486 7.872 43.959 1.00 92.12 238 LEU A C 1
ATOM 1921 O O . LEU A 1 238 ? -23.827 8.105 42.950 1.00 92.12 238 LEU A O 1
ATOM 1925 N N . HIS A 1 239 ? -25.153 6.731 44.139 1.00 91.81 239 HIS A N 1
ATOM 1926 C CA . HIS A 1 239 ? -25.131 5.630 43.182 1.00 91.81 239 HIS A CA 1
ATOM 1927 C C . HIS A 1 239 ? -25.706 6.043 41.819 1.00 91.81 239 HIS A C 1
ATOM 1929 O O . HIS A 1 239 ? -25.076 5.817 40.789 1.00 91.81 239 HIS A O 1
ATOM 1935 N N . GLY A 1 240 ? -26.850 6.730 41.795 1.00 90.69 240 GLY A N 1
ATOM 1936 C CA . GLY A 1 240 ? -27.447 7.211 40.553 1.00 90.69 240 GLY A CA 1
ATOM 1937 C C . GLY A 1 240 ? -26.622 8.281 39.846 1.00 90.69 240 GLY A C 1
ATOM 1938 O O . GLY A 1 240 ? -26.592 8.299 38.622 1.00 90.69 240 GLY A O 1
ATOM 1939 N N . LYS A 1 241 ? -25.884 9.128 40.574 1.00 89.00 241 LYS A N 1
ATOM 1940 C CA . LYS A 1 241 ? -24.944 10.086 39.963 1.00 89.00 241 LYS A CA 1
ATOM 1941 C C . LYS A 1 241 ? -23.776 9.383 39.269 1.00 89.00 241 LYS A C 1
ATOM 1943 O O . LYS A 1 241 ? -23.428 9.754 38.151 1.00 89.00 241 LYS A O 1
ATOM 1948 N N . VAL A 1 242 ? -23.202 8.358 39.902 1.00 93.62 242 VAL A N 1
ATOM 1949 C CA . VAL A 1 242 ? -22.149 7.526 39.290 1.00 93.62 242 VAL A CA 1
ATOM 1950 C C . VAL A 1 242 ? -22.698 6.789 38.070 1.00 93.62 242 VAL A C 1
ATOM 1952 O O . VAL A 1 242 ? -22.063 6.783 37.019 1.00 93.62 242 VAL A O 1
ATOM 1955 N N . PHE A 1 243 ? -23.910 6.244 38.177 1.00 92.25 243 PHE A N 1
ATOM 1956 C CA . PHE A 1 243 ? -24.569 5.561 37.071 1.00 92.25 243 PHE A CA 1
ATOM 1957 C C . PHE A 1 243 ? -24.842 6.495 35.883 1.00 92.25 243 PHE A C 1
ATOM 1959 O O . PHE A 1 243 ? -24.527 6.141 34.754 1.00 92.25 243 PHE A O 1
ATOM 1966 N N . ILE A 1 244 ? -25.336 7.718 36.115 1.00 92.44 244 ILE A N 1
ATOM 1967 C CA . ILE A 1 244 ? -25.505 8.732 35.058 1.00 92.44 244 ILE A CA 1
ATOM 1968 C C . ILE A 1 244 ? -24.164 9.037 34.378 1.00 92.44 244 ILE A C 1
ATOM 1970 O O . ILE A 1 244 ? -24.103 9.074 33.153 1.00 92.44 244 ILE A O 1
ATOM 1974 N N . SER A 1 245 ? -23.091 9.227 35.155 1.00 92.75 245 SER A N 1
ATOM 1975 C CA . SER A 1 245 ? -21.748 9.468 34.607 1.00 92.75 245 SER A CA 1
ATOM 1976 C C . SER A 1 245 ? -21.306 8.329 33.681 1.00 92.75 245 SER A C 1
ATOM 1978 O O . SER A 1 245 ? -20.878 8.572 32.556 1.00 92.75 245 SER A O 1
ATOM 1980 N N . TYR A 1 246 ? -21.503 7.081 34.108 1.00 93.44 246 TYR A N 1
ATOM 1981 C CA . TYR A 1 246 ? -21.219 5.893 33.303 1.00 93.44 246 TYR A CA 1
ATOM 1982 C C . TYR A 1 246 ? -22.073 5.806 32.025 1.00 93.44 246 TYR A C 1
ATOM 1984 O O . TYR A 1 246 ? -21.557 5.534 30.943 1.00 93.44 246 TYR A O 1
ATOM 1992 N N . MET A 1 247 ? -23.376 6.086 32.106 1.00 92.38 247 MET A N 1
ATOM 1993 C CA . MET A 1 247 ? -24.246 6.079 30.923 1.00 92.38 247 MET A CA 1
ATOM 1994 C C . MET A 1 247 ? -23.840 7.164 29.915 1.00 92.38 247 MET A C 1
ATOM 1996 O O . MET A 1 247 ? -23.863 6.922 28.706 1.00 92.38 247 MET A O 1
ATOM 2000 N N . LEU A 1 248 ? -23.407 8.336 30.396 1.00 91.88 248 LEU A N 1
ATOM 2001 C CA . LEU A 1 248 ? -22.887 9.410 29.549 1.00 91.88 248 LEU A CA 1
ATOM 2002 C C . LEU A 1 248 ? -21.572 9.017 28.866 1.00 91.88 248 LEU A C 1
ATOM 2004 O O . LEU A 1 248 ? -21.422 9.276 27.673 1.00 91.88 248 LEU A O 1
ATOM 2008 N N . THR A 1 249 ? -20.633 8.367 29.562 1.00 91.56 249 THR A N 1
ATOM 2009 C CA . THR A 1 249 ? -19.372 7.930 28.935 1.00 91.56 249 THR A CA 1
ATOM 2010 C C . THR A 1 249 ? -19.611 6.878 27.854 1.00 91.56 249 THR A C 1
ATOM 2012 O O . THR A 1 249 ? -19.049 6.993 26.762 1.00 91.56 249 THR A O 1
ATOM 2015 N N . ILE A 1 250 ? -20.502 5.909 28.093 1.00 90.31 250 ILE A N 1
ATOM 2016 C CA . ILE A 1 250 ? -20.902 4.929 27.072 1.00 90.31 250 ILE A CA 1
ATOM 2017 C C . ILE A 1 250 ? -21.568 5.616 25.885 1.00 90.31 250 ILE A C 1
ATOM 2019 O O . ILE A 1 250 ? -21.225 5.327 24.737 1.00 90.31 250 ILE A O 1
ATOM 2023 N N . PHE A 1 251 ? -22.494 6.543 26.134 1.00 91.38 251 PHE A N 1
ATOM 2024 C CA . PHE A 1 251 ? -23.154 7.283 25.065 1.00 91.38 251 PHE A CA 1
ATOM 2025 C C . PHE A 1 251 ? -22.140 8.035 24.194 1.00 91.38 251 PHE A C 1
ATOM 2027 O O . PHE A 1 251 ? -22.188 7.925 22.969 1.00 91.38 251 PHE A O 1
ATOM 2034 N N . MET A 1 252 ? -21.180 8.732 24.811 1.00 87.88 252 MET A N 1
ATOM 2035 C CA . MET A 1 252 ? -20.119 9.447 24.096 1.00 87.88 252 MET A CA 1
ATOM 2036 C C . MET A 1 252 ? -19.241 8.503 23.268 1.00 87.88 252 MET A C 1
ATOM 2038 O O . MET A 1 252 ? -18.920 8.816 22.121 1.00 87.88 252 MET A O 1
ATOM 2042 N N . PHE A 1 253 ? -18.903 7.324 23.794 1.00 84.56 253 PHE A N 1
ATOM 2043 C CA . PHE A 1 253 ? -18.156 6.306 23.053 1.00 84.56 253 PHE A CA 1
ATOM 2044 C C . PHE A 1 253 ? -18.929 5.783 21.830 1.00 84.56 253 PHE A C 1
ATOM 2046 O O . PHE A 1 253 ? -18.388 5.730 20.722 1.00 84.56 253 PHE A O 1
ATOM 2053 N N . LEU A 1 254 ? -20.212 5.445 21.992 1.00 84.19 254 LEU A N 1
ATOM 2054 C CA . LEU A 1 254 ? -21.066 4.982 20.890 1.00 84.19 254 LEU A CA 1
ATOM 2055 C C . LEU A 1 254 ? -21.325 6.088 19.858 1.00 84.19 254 LEU A C 1
ATOM 2057 O O . LEU A 1 254 ? -21.453 5.822 18.658 1.00 84.19 254 LEU A O 1
ATOM 2061 N N . LEU A 1 255 ? -21.423 7.341 20.303 1.00 84.38 255 LEU A N 1
ATOM 2062 C CA . LEU A 1 255 ? -21.530 8.508 19.435 1.00 84.38 255 LEU A CA 1
ATOM 2063 C C . LEU A 1 255 ? -20.255 8.682 18.604 1.00 84.38 255 LEU A C 1
ATOM 2065 O O . LEU A 1 255 ? -20.346 8.804 17.385 1.00 84.38 255 LEU A O 1
ATOM 2069 N N . HIS A 1 256 ? -19.083 8.596 19.236 1.00 79.44 256 HIS A N 1
ATOM 2070 C CA . HIS A 1 256 ? -17.793 8.651 18.552 1.00 79.44 256 HIS A CA 1
ATOM 2071 C C . HIS A 1 256 ? -17.651 7.542 17.502 1.00 79.44 256 HIS A C 1
ATOM 2073 O O . HIS A 1 256 ? -17.328 7.838 16.353 1.00 79.44 256 HIS A O 1
ATOM 2079 N N . LYS A 1 257 ? -17.965 6.283 17.845 1.00 73.38 257 LYS A N 1
ATOM 2080 C CA . LYS A 1 257 ? -17.928 5.166 16.882 1.00 73.38 257 LYS A CA 1
ATOM 2081 C C . LYS A 1 257 ? -18.797 5.419 15.650 1.00 73.38 257 LYS A C 1
ATOM 2083 O O . LYS A 1 257 ? -18.372 5.142 14.535 1.00 73.38 257 LYS A O 1
ATOM 2088 N N . TRP A 1 258 ? -19.992 5.966 15.847 1.00 76.12 258 TRP A N 1
ATOM 2089 C CA . TRP A 1 258 ? -20.903 6.293 14.749 1.00 76.12 258 TRP A CA 1
ATOM 2090 C C . TRP A 1 258 ? -20.373 7.438 13.883 1.00 76.12 258 TRP A C 1
ATOM 2092 O O . TRP A 1 258 ? -20.370 7.320 12.664 1.00 76.12 258 TRP A O 1
ATOM 2102 N N . LEU A 1 259 ? -19.835 8.499 14.491 1.00 70.94 259 LEU A N 1
ATOM 2103 C CA . LEU A 1 259 ? -19.226 9.611 13.750 1.00 70.94 259 LEU A CA 1
ATOM 2104 C C . LEU A 1 259 ? -18.028 9.148 12.907 1.00 70.94 259 LEU A C 1
ATOM 2106 O O . LEU A 1 259 ? -17.904 9.546 11.750 1.00 70.94 259 LEU A O 1
ATOM 2110 N N . MET A 1 260 ? -17.195 8.260 13.459 1.00 63.56 260 MET A N 1
ATOM 2111 C CA . MET A 1 260 ? -16.078 7.643 12.738 1.00 63.56 260 MET A CA 1
ATOM 2112 C C . MET A 1 260 ? -16.551 6.741 11.593 1.00 63.56 260 MET A C 1
ATOM 2114 O O . MET A 1 260 ? -15.939 6.750 10.531 1.00 63.56 260 MET A O 1
ATOM 2118 N N . HIS A 1 261 ? -17.635 5.981 11.784 1.00 63.59 261 HIS A N 1
ATOM 2119 C CA . HIS A 1 261 ? -18.195 5.113 10.745 1.00 63.59 261 HIS A CA 1
ATOM 2120 C C . HIS A 1 261 ? -18.705 5.905 9.534 1.00 63.59 261 HIS A C 1
ATOM 2122 O O . HIS A 1 261 ? -18.445 5.521 8.400 1.00 63.59 261 HIS A O 1
ATOM 2128 N N . PHE A 1 262 ? -19.379 7.033 9.766 1.00 62.16 262 PHE A N 1
ATOM 2129 C CA . PHE A 1 262 ? -19.898 7.892 8.696 1.00 62.16 262 PHE A CA 1
ATOM 2130 C C . PHE A 1 262 ? -18.865 8.880 8.138 1.00 62.16 262 PHE A C 1
ATOM 2132 O O . PHE A 1 262 ? -19.236 9.769 7.374 1.00 62.16 262 PHE A O 1
ATOM 2139 N N . HIS A 1 263 ? -17.583 8.752 8.514 1.00 56.88 263 HIS A N 1
ATOM 2140 C CA . HIS A 1 263 ? -16.509 9.660 8.097 1.00 56.88 263 HIS A CA 1
ATOM 2141 C C . HIS A 1 263 ? -16.866 11.149 8.270 1.00 56.88 263 HIS A C 1
ATOM 2143 O O . HIS A 1 263 ? -16.384 12.000 7.524 1.00 56.88 263 HIS A O 1
ATOM 2149 N N . ILE A 1 264 ? -17.709 11.489 9.254 1.00 55.16 264 ILE A N 1
ATOM 2150 C CA . ILE A 1 264 ? -18.095 12.880 9.499 1.00 55.16 264 ILE A CA 1
ATOM 2151 C C . ILE A 1 264 ? -16.868 13.566 10.107 1.00 55.16 264 ILE A C 1
ATOM 2153 O O . ILE A 1 264 ? -16.445 13.182 11.203 1.00 55.16 264 ILE A O 1
ATOM 2157 N N . PRO A 1 265 ? -16.264 14.559 9.427 1.00 45.72 265 PRO A N 1
ATOM 2158 C CA . PRO A 1 265 ? -15.022 15.161 9.875 1.00 45.72 265 PRO A CA 1
ATOM 2159 C C . PRO A 1 265 ? -15.294 16.014 11.109 1.00 45.72 265 PRO A C 1
ATOM 2161 O O . PRO A 1 265 ? -15.645 17.191 11.031 1.00 45.72 265 PRO A O 1
ATOM 2164 N N . LEU A 1 266 ? -15.111 15.427 12.284 1.00 48.69 266 LEU A N 1
ATOM 2165 C CA . LEU A 1 266 ? -15.008 16.200 13.505 1.00 48.69 266 LEU A CA 1
ATOM 2166 C C . LEU A 1 266 ? -13.646 16.882 13.501 1.00 48.69 266 LEU A C 1
ATOM 2168 O O . LEU A 1 266 ? -12.616 16.245 13.720 1.00 48.69 266 LEU A O 1
ATOM 2172 N N . LYS A 1 267 ? -13.634 18.198 13.291 1.00 47.91 267 LYS A N 1
ATOM 2173 C CA . LYS A 1 267 ? -12.436 19.043 13.412 1.00 47.91 267 LYS A CA 1
ATOM 2174 C C . LYS A 1 267 ? -11.951 19.179 14.871 1.00 47.91 267 LYS A C 1
ATOM 2176 O O . LYS A 1 267 ? -11.516 20.249 15.277 1.00 47.91 267 LYS A O 1
ATOM 2181 N N . PHE A 1 268 ? -12.012 18.121 15.682 1.00 49.06 268 PHE A N 1
ATOM 2182 C CA . PHE A 1 268 ? -11.505 18.141 17.059 1.00 49.06 268 PHE A CA 1
ATOM 2183 C C . PHE A 1 268 ? -9.970 18.148 17.123 1.00 49.06 268 PHE A C 1
ATOM 2185 O O . PHE A 1 268 ? -9.401 18.574 18.123 1.00 49.06 268 PHE A O 1
ATOM 2192 N N . CYS A 1 269 ? -9.278 17.752 16.050 1.00 48.41 269 CYS A N 1
ATOM 2193 C CA . CYS A 1 269 ? -7.812 17.711 16.022 1.00 48.41 269 CYS A CA 1
ATOM 2194 C C . CYS A 1 269 ? -7.122 19.087 15.953 1.00 48.41 269 CYS A C 1
ATOM 2196 O O . CYS A 1 269 ? -5.907 19.139 16.101 1.00 48.41 269 CYS A O 1
ATOM 2198 N N . LEU A 1 270 ? -7.855 20.199 15.805 1.00 41.31 270 LEU A N 1
ATOM 2199 C CA . LEU A 1 270 ? -7.279 21.553 15.888 1.00 41.31 270 LEU A CA 1
ATOM 2200 C C . LEU A 1 270 ? -6.931 21.992 17.325 1.00 41.31 270 LEU A C 1
ATOM 2202 O O . LEU A 1 270 ? -6.268 23.007 17.501 1.00 41.31 270 LEU A O 1
ATOM 2206 N N . LEU A 1 271 ? -7.337 21.234 18.350 1.00 42.16 271 LEU A N 1
ATOM 2207 C CA . LEU A 1 271 ? -7.098 21.566 19.764 1.00 42.16 271 LEU A CA 1
ATOM 2208 C C . LEU A 1 271 ? -5.893 20.848 20.395 1.00 42.16 271 LEU A C 1
ATOM 2210 O O . LEU A 1 271 ? -5.596 21.082 21.562 1.00 42.16 271 LEU A O 1
ATOM 2214 N N . ARG A 1 272 ? -5.163 20.002 19.656 1.00 36.47 272 ARG A N 1
ATOM 2215 C CA . ARG A 1 272 ? -4.044 19.206 20.204 1.00 36.47 272 ARG A CA 1
ATOM 2216 C C . ARG A 1 272 ? -2.675 19.908 20.139 1.00 36.47 272 ARG A C 1
ATOM 2218 O O . ARG A 1 272 ? -1.655 19.237 20.043 1.00 36.47 272 ARG A O 1
ATOM 2225 N N . GLY A 1 273 ? -2.679 21.244 20.163 1.00 33.50 273 GLY A N 1
ATOM 2226 C CA . GLY A 1 273 ? -1.492 22.114 20.159 1.00 33.50 273 GLY A CA 1
ATOM 2227 C C . GLY A 1 273 ? -1.367 23.024 21.389 1.00 33.50 273 GLY A C 1
ATOM 2228 O O . GLY A 1 273 ? -0.603 23.981 21.361 1.00 33.50 273 GLY A O 1
ATOM 2229 N N . LEU A 1 274 ? -2.124 22.757 22.455 1.00 31.50 274 LEU A N 1
ATOM 2230 C CA . LEU A 1 274 ? -1.919 23.357 23.773 1.00 31.50 274 LEU A CA 1
ATOM 2231 C C . LEU A 1 274 ? -1.672 22.214 24.755 1.00 31.50 274 LEU A C 1
ATOM 2233 O O . LEU A 1 274 ? -2.635 21.580 25.173 1.00 31.50 274 LEU A O 1
ATOM 2237 N N . PHE A 1 275 ? -0.387 21.932 24.987 1.00 32.00 275 PHE A N 1
ATOM 2238 C CA . PHE A 1 275 ? 0.301 21.313 26.134 1.00 32.00 275 PHE A CA 1
ATOM 2239 C C . PHE A 1 275 ? 1.521 20.532 25.643 1.00 32.00 275 PHE A C 1
ATOM 2241 O O . PHE A 1 275 ? 1.347 19.610 24.816 1.00 32.00 275 PHE A O 1
#